Protein AF-A0A929EA55-F1 (afdb_monomer)

Sequence (185 aa):
MNEIQSLMAIFAHPDDESYRAGGMLALLAQKGTRVWVLCATRGERGIPKLHPEDAGEVRQGELECACRALGIEPPRFLDYQDGTLSQVNEEQAIEQLVCAIRELRPQALLTWPLDGVSGHPDHVAVSRWTGEAFQQAADPAAYPEHQAAGLEPHTTGALFHIVVPHSLAEALKMHHLHTIPDEAV

Secondary structure (DSSP, 8-state):
-----EEEEEESSTTHIIIIIHHHHHHHHHTT-EEEEEEEE--TTS-TTS-HHHHHHHHHHHHHHHHHHHT-PPPEEEEEPTT-GGGS-HHHHHHHHHHHHHHH--SEEEE--TTTTT--HHHHHHHHHHHHHHHHTT-TTSSHHHHHTT------SEEEE---BHHHHHHTT-TTS--B-GGG-

Foldseek 3Di:
DPDFQEEEEEEAEQCCCCVFPLVVLLVCLVVNRAYEYEHAELLLVVPVVDHSVVSSVVSLVVSQVSCVVSNHDRYHYNHDDPLCLLVDDLLVLLVVLLLVCLVVQGLEYEAADCCLQQNRSSSNSRNVSNVSSQVLLQDCVRPVVCVVVVRDRHHRNYYHHGFAEPVNCVVVVVVSTDHDHPVVD

Structure (mmCIF, N/CA/C/O backbone):
data_AF-A0A929EA55-F1
#
_entry.id   AF-A0A929EA55-F1
#
loop_
_atom_site.group_PDB
_atom_site.id
_atom_site.type_symbol
_atom_site.label_atom_id
_atom_site.label_alt_id
_atom_site.label_comp_id
_atom_site.label_asym_id
_atom_site.label_entity_id
_atom_site.label_seq_id
_atom_site.pdbx_PDB_ins_code
_atom_site.Cartn_x
_atom_site.Cartn_y
_atom_site.Cartn_z
_atom_site.occupancy
_atom_site.B_iso_or_equiv
_atom_site.auth_seq_id
_atom_site.auth_comp_id
_atom_site.auth_asym_id
_atom_site.auth_atom_id
_atom_site.pdbx_PDB_model_num
ATOM 1 N N . MET A 1 1 ? -1.841 -9.838 23.267 1.00 51.59 1 MET A N 1
ATOM 2 C CA . MET A 1 1 ? -2.123 -8.975 22.102 1.00 51.59 1 MET A CA 1
ATOM 3 C C . MET A 1 1 ? -3.372 -9.524 21.448 1.00 51.59 1 MET A C 1
ATOM 5 O O . MET A 1 1 ? -3.443 -10.738 21.304 1.00 51.59 1 MET A O 1
ATOM 9 N N . ASN A 1 2 ? -4.365 -8.683 21.155 1.00 61.69 2 ASN A N 1
ATOM 10 C CA . ASN A 1 2 ? -5.511 -9.129 20.363 1.00 61.69 2 ASN A CA 1
ATOM 11 C C . ASN A 1 2 ? -5.015 -9.523 18.966 1.00 61.69 2 ASN A C 1
ATOM 13 O O . ASN A 1 2 ? -4.077 -8.916 18.451 1.00 61.69 2 ASN A O 1
ATOM 17 N N . GLU A 1 3 ? -5.603 -10.568 18.397 1.00 83.69 3 GLU A N 1
ATOM 18 C CA . GLU A 1 3 ? -5.282 -11.034 17.049 1.00 83.69 3 GLU A CA 1
ATOM 19 C C . GLU A 1 3 ? -5.667 -9.957 16.021 1.00 83.69 3 GLU A C 1
ATOM 21 O O . GLU A 1 3 ? -6.720 -9.335 16.161 1.00 83.69 3 GLU A O 1
ATOM 26 N N . ILE A 1 4 ? -4.812 -9.701 15.021 1.00 88.19 4 ILE A N 1
ATOM 27 C CA . ILE A 1 4 ? -5.080 -8.703 13.973 1.00 88.19 4 ILE A CA 1
ATOM 28 C C . ILE A 1 4 ? -6.208 -9.232 13.082 1.00 88.19 4 ILE A C 1
ATOM 30 O O . ILE A 1 4 ? -6.026 -10.167 12.302 1.00 88.19 4 ILE A O 1
ATOM 34 N N . GLN A 1 5 ? -7.382 -8.619 13.192 1.00 95.88 5 GLN A N 1
ATOM 35 C CA . GLN A 1 5 ? -8.582 -9.003 12.446 1.00 95.88 5 GLN A CA 1
ATOM 36 C C . GLN A 1 5 ? -8.703 -8.276 11.108 1.00 95.88 5 GLN A C 1
ATOM 38 O O . GLN A 1 5 ? -9.473 -8.709 10.253 1.00 95.88 5 GLN A O 1
ATOM 43 N N . SER A 1 6 ? -7.954 -7.189 10.905 1.00 98.38 6 SER A N 1
ATOM 44 C CA . SER A 1 6 ? -7.937 -6.478 9.632 1.00 98.38 6 SER A CA 1
ATOM 45 C C . SER A 1 6 ? -6.591 -5.815 9.327 1.00 98.38 6 SER A C 1
ATOM 47 O O . SER A 1 6 ? -5.954 -5.249 10.216 1.00 98.38 6 SER A O 1
ATOM 49 N N . LEU A 1 7 ? -6.161 -5.885 8.066 1.00 98.62 7 LEU A N 1
ATOM 50 C CA . LEU A 1 7 ? -4.897 -5.327 7.584 1.00 98.62 7 LEU A CA 1
ATOM 51 C C . LEU A 1 7 ? -5.093 -4.635 6.233 1.00 98.62 7 LEU A C 1
ATOM 53 O O . LEU A 1 7 ? -5.732 -5.188 5.343 1.00 98.62 7 LEU A O 1
ATOM 57 N N . MET A 1 8 ? -4.512 -3.450 6.062 1.00 98.81 8 MET A N 1
ATOM 58 C CA . MET A 1 8 ? -4.433 -2.782 4.762 1.00 98.81 8 MET A CA 1
ATOM 59 C C . MET A 1 8 ? -2.973 -2.700 4.312 1.00 98.81 8 MET A C 1
ATOM 61 O O . MET A 1 8 ? -2.142 -2.089 4.983 1.00 98.81 8 MET A O 1
ATOM 65 N N . ALA A 1 9 ? -2.664 -3.331 3.184 1.00 98.75 9 ALA A N 1
ATOM 66 C CA . ALA A 1 9 ? -1.365 -3.253 2.537 1.00 98.75 9 ALA A CA 1
ATOM 67 C C . ALA A 1 9 ? -1.380 -2.150 1.472 1.00 98.75 9 ALA A C 1
ATOM 69 O O . ALA A 1 9 ? -2.289 -2.103 0.644 1.00 98.75 9 ALA A O 1
ATOM 70 N N . ILE A 1 10 ? -0.395 -1.257 1.517 1.00 98.88 10 ILE A N 1
ATOM 71 C CA . ILE A 1 10 ? -0.301 -0.076 0.657 1.00 98.88 10 ILE A CA 1
ATOM 72 C C . ILE A 1 10 ? 0.969 -0.199 -0.188 1.00 98.88 10 ILE A C 1
ATOM 74 O O . ILE A 1 10 ? 2.074 -0.260 0.354 1.00 98.88 10 ILE A O 1
ATOM 78 N N . PHE A 1 11 ? 0.807 -0.224 -1.509 1.00 98.62 11 PHE A N 1
ATOM 79 C CA . PHE A 1 11 ? 1.883 -0.448 -2.476 1.00 98.62 11 PHE A CA 1
ATOM 80 C C . PHE A 1 11 ? 1.891 0.586 -3.597 1.00 98.62 11 PHE A C 1
ATOM 82 O O . PHE A 1 11 ? 0.956 1.375 -3.746 1.00 98.62 11 PHE A O 1
ATOM 89 N N . ALA A 1 12 ? 2.969 0.605 -4.382 1.00 98.38 12 ALA A N 1
ATOM 90 C CA . ALA A 1 12 ? 3.093 1.534 -5.496 1.00 98.38 12 ALA A CA 1
ATOM 91 C C . ALA A 1 12 ? 2.438 0.964 -6.758 1.00 98.38 12 ALA A C 1
ATOM 93 O O . ALA A 1 12 ? 1.675 1.678 -7.421 1.00 98.38 12 ALA A O 1
ATOM 94 N N . HIS A 1 13 ? 2.677 -0.319 -7.048 1.00 98.44 13 HIS A N 1
ATOM 95 C CA . HIS A 1 13 ? 2.342 -0.935 -8.330 1.00 98.44 13 HIS A CA 1
ATOM 96 C C . HIS A 1 13 ? 1.636 -2.298 -8.174 1.00 98.44 13 HIS A C 1
ATOM 98 O O . HIS A 1 13 ? 1.817 -2.985 -7.168 1.00 98.44 13 HIS A O 1
ATOM 104 N N . PRO A 1 14 ? 0.814 -2.700 -9.163 1.00 98.25 14 PRO A N 1
ATOM 105 C CA . PRO A 1 14 ? 0.251 -4.052 -9.284 1.00 98.25 14 PRO A CA 1
ATOM 106 C C . PRO A 1 14 ? 1.283 -5.176 -9.478 1.00 98.25 14 PRO A C 1
ATOM 108 O O . PRO A 1 14 ? 1.684 -5.416 -10.610 1.00 98.25 14 PRO A O 1
ATOM 111 N N . ASP A 1 15 ? 1.665 -5.901 -8.430 1.00 96.94 15 ASP A N 1
ATOM 112 C CA . ASP A 1 15 ? 2.594 -7.057 -8.382 1.00 96.94 15 ASP A CA 1
ATOM 113 C C . ASP A 1 15 ? 3.401 -7.033 -7.079 1.00 96.94 15 ASP A C 1
ATOM 115 O O . ASP A 1 15 ? 3.801 -8.087 -6.571 1.00 96.94 15 ASP A O 1
ATOM 119 N N . ASP A 1 16 ? 3.605 -5.841 -6.520 1.00 97.38 16 ASP A N 1
ATOM 120 C CA . ASP A 1 16 ? 4.266 -5.602 -5.241 1.00 97.38 16 ASP A CA 1
ATOM 121 C C . ASP A 1 16 ? 3.679 -6.466 -4.116 1.00 97.38 16 ASP A C 1
ATOM 123 O O . ASP A 1 16 ? 4.417 -7.065 -3.320 1.00 97.38 16 ASP A O 1
ATOM 127 N N . GLU A 1 17 ? 2.348 -6.584 -4.076 1.00 96.50 17 GLU A N 1
ATOM 128 C CA . GLU A 1 17 ? 1.617 -7.345 -3.067 1.00 96.50 17 GLU A CA 1
ATOM 129 C C . GLU A 1 17 ? 1.929 -8.836 -3.157 1.00 96.50 17 GLU A C 1
ATOM 131 O O . GLU A 1 17 ? 2.132 -9.488 -2.131 1.00 96.50 17 GLU A O 1
ATOM 136 N N . SER A 1 18 ? 2.020 -9.362 -4.379 1.00 93.31 18 SER A N 1
ATOM 137 C CA . SER A 1 18 ? 2.275 -10.772 -4.653 1.00 93.31 18 SER A CA 1
ATOM 138 C C . SER A 1 18 ? 3.747 -11.107 -4.450 1.00 93.31 18 SER A C 1
ATOM 140 O O . SER A 1 18 ? 4.071 -12.085 -3.772 1.00 93.31 18 SER A O 1
ATOM 142 N N . TYR A 1 19 ? 4.641 -10.279 -4.996 1.00 87.94 19 TYR A N 1
ATOM 143 C CA . TYR A 1 19 ? 6.082 -10.512 -4.985 1.00 87.94 19 TYR A CA 1
ATOM 144 C C . TYR A 1 19 ? 6.678 -10.428 -3.580 1.00 87.94 19 TYR A C 1
ATOM 146 O O . TYR A 1 19 ? 7.557 -11.219 -3.234 1.00 87.94 19 TYR A O 1
ATOM 154 N N . ARG A 1 20 ? 6.213 -9.479 -2.758 1.00 87.38 20 ARG A N 1
ATOM 155 C CA . ARG A 1 20 ? 6.807 -9.236 -1.438 1.00 87.38 20 ARG A CA 1
ATOM 156 C C . ARG A 1 20 ? 6.048 -9.879 -0.293 1.00 87.38 20 ARG A C 1
ATOM 158 O O . ARG A 1 20 ? 6.674 -10.403 0.625 1.00 87.38 20 ARG A O 1
ATOM 165 N N . ALA A 1 21 ? 4.720 -9.814 -0.324 1.00 94.44 21 ALA A N 1
ATOM 166 C CA . ALA A 1 21 ? 3.889 -10.140 0.830 1.00 94.44 21 ALA A CA 1
ATOM 167 C C . ALA A 1 21 ? 2.859 -11.247 0.563 1.00 94.44 21 ALA A C 1
ATOM 169 O O . ALA A 1 21 ? 2.174 -11.655 1.500 1.00 94.44 21 ALA A O 1
ATOM 170 N N . GLY A 1 22 ? 2.763 -11.781 -0.660 1.00 96.75 22 GLY A N 1
ATOM 171 C CA . GLY A 1 22 ? 1.631 -12.608 -1.093 1.00 96.75 22 GLY A CA 1
ATOM 172 C C . GLY A 1 22 ? 1.361 -13.804 -0.181 1.00 96.75 22 GLY A C 1
ATOM 173 O O . GLY A 1 22 ? 0.233 -14.010 0.263 1.00 96.75 22 GLY A O 1
ATOM 174 N N . GLY A 1 23 ? 2.409 -14.544 0.197 1.00 96.94 23 GLY A N 1
ATOM 175 C CA . GLY A 1 23 ? 2.279 -15.680 1.117 1.00 96.94 23 GLY A CA 1
ATOM 176 C C . GLY A 1 23 ? 1.742 -15.291 2.501 1.00 96.94 23 GLY A C 1
ATOM 177 O O . GLY A 1 23 ? 0.913 -16.003 3.064 1.00 96.94 23 GLY A O 1
ATOM 178 N N . MET A 1 24 ? 2.163 -14.140 3.032 1.00 96.75 24 MET A N 1
ATOM 179 C CA . MET A 1 24 ? 1.666 -13.618 4.307 1.00 96.75 24 MET A CA 1
ATOM 180 C C . MET A 1 24 ? 0.219 -13.130 4.180 1.00 96.75 24 MET A C 1
ATOM 182 O O . MET A 1 24 ? -0.603 -13.472 5.028 1.00 96.75 24 MET A O 1
ATOM 186 N N . LEU A 1 25 ? -0.106 -12.369 3.128 1.00 98.19 25 LEU A N 1
ATOM 187 C CA . LEU A 1 25 ? -1.461 -11.859 2.893 1.00 98.19 25 LEU A CA 1
ATOM 188 C C . LEU A 1 25 ? -2.467 -13.013 2.765 1.00 98.19 25 LEU A C 1
ATOM 190 O O . LEU A 1 25 ? -3.497 -13.003 3.437 1.00 98.19 25 LEU A O 1
ATOM 194 N N . ALA A 1 26 ? -2.126 -14.052 1.995 1.00 98.38 26 ALA A N 1
ATOM 195 C CA . ALA A 1 26 ? -2.948 -15.254 1.864 1.00 98.38 26 ALA A CA 1
ATOM 196 C C . ALA A 1 26 ? -3.095 -16.017 3.189 1.00 98.38 26 ALA A C 1
ATOM 198 O O . ALA A 1 26 ? -4.185 -16.484 3.520 1.00 98.38 26 ALA A O 1
ATOM 199 N N . LEU A 1 27 ? -2.018 -16.139 3.975 1.00 97.81 27 LEU A N 1
ATOM 200 C CA . LEU A 1 27 ? -2.072 -16.806 5.278 1.00 97.81 27 LEU A CA 1
ATOM 201 C C . LEU A 1 27 ? -2.981 -16.061 6.266 1.00 97.81 27 LEU A C 1
ATOM 203 O O . LEU A 1 27 ? -3.732 -16.699 7.002 1.00 97.81 27 LEU A O 1
ATOM 207 N N . LEU A 1 28 ? -2.920 -14.727 6.291 1.00 97.69 28 LEU A N 1
ATOM 208 C CA . LEU A 1 28 ? -3.798 -13.897 7.119 1.00 97.69 28 LEU A CA 1
ATOM 209 C C . LEU A 1 28 ? -5.262 -14.052 6.694 1.00 97.69 28 LEU A C 1
ATOM 211 O O . LEU A 1 28 ? -6.120 -14.306 7.540 1.00 97.69 28 LEU A O 1
ATOM 215 N N . ALA A 1 29 ? -5.538 -14.000 5.390 1.00 98.06 29 ALA A N 1
ATOM 216 C CA . ALA A 1 29 ? -6.879 -14.211 4.853 1.00 98.06 29 ALA A CA 1
ATOM 217 C C . ALA A 1 29 ? -7.451 -15.588 5.229 1.00 98.06 29 ALA A C 1
ATOM 219 O O . ALA A 1 29 ? -8.580 -15.688 5.706 1.00 98.06 29 ALA A O 1
ATOM 220 N N . GLN A 1 30 ? -6.648 -16.652 5.114 1.00 97.75 30 GLN A N 1
ATOM 221 C CA . GLN A 1 30 ? -7.042 -18.008 5.523 1.00 97.75 30 GLN A CA 1
ATOM 222 C C . GLN A 1 30 ? -7.348 -18.122 7.022 1.00 97.75 30 GLN A C 1
ATOM 224 O O . GLN A 1 30 ? -8.159 -18.957 7.421 1.00 97.75 30 GLN A O 1
ATOM 229 N N . LYS A 1 31 ? -6.722 -17.284 7.855 1.00 96.94 31 LYS A N 1
ATOM 230 C CA . LYS A 1 31 ? -7.001 -17.189 9.296 1.00 96.94 31 LYS A CA 1
ATOM 231 C C . LYS A 1 31 ? -8.206 -16.302 9.629 1.00 96.94 31 LYS A C 1
ATOM 233 O O . LYS A 1 31 ? -8.544 -16.161 10.799 1.00 96.94 31 LYS A O 1
ATOM 238 N N . GLY A 1 32 ? -8.875 -15.736 8.625 1.00 97.38 32 GLY A N 1
ATOM 239 C CA . GLY A 1 32 ? -10.053 -14.888 8.798 1.00 97.38 32 GLY A CA 1
ATOM 240 C C . GLY A 1 32 ? -9.743 -13.405 9.008 1.00 97.38 32 GLY A C 1
ATOM 241 O O . GLY A 1 32 ? -10.662 -12.642 9.304 1.00 97.38 32 GLY A O 1
ATOM 242 N N . THR A 1 33 ? -8.487 -12.971 8.848 1.00 98.19 33 THR A N 1
ATOM 243 C CA . THR A 1 33 ? -8.146 -11.543 8.807 1.00 98.19 33 THR A CA 1
ATOM 244 C C . THR A 1 33 ? -8.694 -10.935 7.518 1.00 98.19 33 THR A C 1
ATOM 246 O O . THR A 1 33 ? -8.448 -11.443 6.425 1.00 98.19 33 THR A O 1
ATOM 249 N N . ARG A 1 34 ? -9.402 -9.809 7.622 1.00 98.56 34 ARG A N 1
ATOM 250 C CA . ARG A 1 34 ? -9.842 -9.031 6.461 1.00 98.56 34 ARG A CA 1
ATOM 251 C C . ARG A 1 34 ? -8.668 -8.234 5.895 1.00 98.56 34 ARG A C 1
ATOM 253 O O . ARG A 1 34 ? -8.127 -7.378 6.589 1.00 98.56 34 ARG A O 1
ATOM 260 N N . VAL A 1 35 ? -8.266 -8.515 4.661 1.00 98.75 35 VAL A N 1
ATOM 261 C CA . VAL A 1 35 ? -7.070 -7.915 4.053 1.00 98.75 35 VAL A CA 1
ATOM 262 C C . VAL A 1 35 ? -7.453 -7.085 2.837 1.00 98.75 35 VAL A C 1
ATOM 264 O O . VAL A 1 35 ? -8.106 -7.599 1.932 1.00 98.75 35 VAL A O 1
ATOM 267 N N . TRP A 1 36 ? -7.006 -5.831 2.800 1.00 98.81 36 TRP A N 1
ATOM 268 C CA . TRP A 1 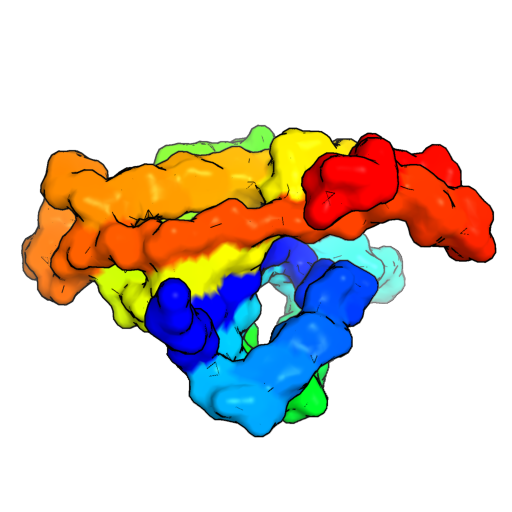36 ? -7.103 -4.954 1.632 1.00 98.81 36 TRP A CA 1
ATOM 269 C C . TRP A 1 36 ? -5.730 -4.704 1.022 1.00 98.81 36 TRP A C 1
ATOM 271 O O . TRP A 1 36 ? -4.737 -4.614 1.745 1.00 98.81 36 TRP A O 1
ATOM 281 N N . VAL A 1 37 ? -5.700 -4.524 -0.297 1.00 98.69 37 VAL A N 1
ATOM 282 C CA . VAL A 1 37 ? -4.556 -3.973 -1.030 1.00 98.69 37 VAL A CA 1
ATOM 283 C C . VAL A 1 37 ? -4.980 -2.652 -1.657 1.00 98.69 37 VAL A C 1
ATOM 285 O O . VAL A 1 37 ? -6.021 -2.572 -2.312 1.00 98.69 37 VAL A O 1
ATOM 288 N N . LEU A 1 38 ? -4.174 -1.620 -1.441 1.00 98.81 38 LEU A N 1
ATOM 289 C CA . LEU A 1 38 ? -4.315 -0.313 -2.061 1.00 98.81 38 LEU A CA 1
ATOM 290 C C . LEU A 1 38 ? -3.032 -0.013 -2.840 1.00 98.81 38 LEU A C 1
ATOM 292 O O . LEU A 1 38 ? -1.951 0.046 -2.256 1.00 98.81 38 LEU A O 1
ATOM 296 N N . CYS A 1 39 ? -3.152 0.170 -4.150 1.00 98.50 39 CYS A N 1
ATOM 297 C CA . CYS A 1 39 ? -2.046 0.544 -5.026 1.00 98.50 39 CYS A CA 1
ATOM 298 C C . CYS A 1 39 ? -2.127 2.031 -5.376 1.00 98.50 39 CYS A C 1
ATOM 300 O O . CYS A 1 39 ? -3.188 2.553 -5.717 1.00 98.50 39 CYS A O 1
ATOM 302 N N . ALA A 1 40 ? -1.001 2.734 -5.323 1.00 98.69 40 ALA A N 1
ATOM 303 C CA . ALA A 1 40 ? -0.967 4.142 -5.699 1.00 98.69 40 ALA A CA 1
ATOM 304 C C . ALA A 1 40 ? -1.206 4.352 -7.207 1.00 98.69 40 ALA A C 1
ATOM 306 O O . ALA A 1 40 ? -1.773 5.370 -7.599 1.00 98.69 40 ALA A O 1
ATOM 307 N N . THR A 1 41 ? -0.813 3.383 -8.040 1.00 98.69 41 THR A N 1
ATOM 308 C CA . THR A 1 41 ? -0.866 3.454 -9.510 1.00 98.69 41 THR A CA 1
ATOM 309 C C . THR A 1 41 ? -1.462 2.177 -10.105 1.00 98.69 41 THR A C 1
ATOM 311 O O . THR A 1 41 ? -1.631 1.177 -9.402 1.00 98.69 41 THR A O 1
ATOM 314 N N . ARG A 1 42 ? -1.722 2.172 -11.420 1.00 98.38 42 ARG A N 1
ATOM 315 C CA . ARG A 1 42 ? -2.025 0.939 -12.176 1.00 98.38 42 ARG A CA 1
ATOM 316 C C . ARG A 1 42 ? -0.778 0.283 -12.765 1.00 98.38 42 ARG A C 1
ATOM 318 O O . ARG A 1 42 ? -0.889 -0.719 -13.466 1.00 98.38 42 ARG A O 1
ATOM 325 N N . GLY A 1 43 ? 0.411 0.818 -12.485 1.00 97.62 43 GLY A N 1
ATOM 326 C CA . GLY A 1 43 ? 1.655 0.287 -13.024 1.00 97.62 43 GLY A CA 1
ATOM 327 C C . GLY A 1 43 ? 1.723 0.368 -14.552 1.00 97.62 43 GLY A C 1
ATOM 328 O O . GLY A 1 43 ? 2.322 -0.495 -15.200 1.00 97.62 43 GLY A O 1
ATOM 329 N N . GLU A 1 44 ? 1.063 1.357 -15.149 1.00 97.31 44 GLU A N 1
ATOM 330 C CA . GLU A 1 44 ? 0.856 1.462 -16.589 1.00 97.31 44 GLU A CA 1
ATOM 331 C C . GLU A 1 44 ? 2.148 1.597 -17.414 1.00 97.31 44 GLU A C 1
ATOM 333 O O . GLU A 1 44 ? 2.119 1.460 -18.635 1.00 97.31 44 GLU A O 1
ATOM 338 N N . ARG A 1 45 ? 3.311 1.830 -16.791 1.00 95.81 45 ARG A N 1
ATOM 339 C CA . ARG A 1 45 ? 4.612 1.848 -17.484 1.00 95.81 45 ARG A CA 1
ATOM 340 C C . ARG A 1 45 ? 5.376 0.528 -17.357 1.00 95.81 45 ARG A C 1
ATOM 342 O O . ARG A 1 45 ? 6.459 0.393 -17.926 1.00 95.81 45 ARG A O 1
ATOM 349 N N . GLY A 1 46 ? 4.807 -0.463 -16.670 1.00 92.88 46 GLY A N 1
ATOM 350 C CA . GLY A 1 46 ? 5.433 -1.762 -16.404 1.00 92.88 46 GLY A CA 1
ATOM 351 C C . GLY A 1 46 ? 5.402 -2.766 -17.560 1.00 92.88 46 GLY A C 1
ATOM 352 O O . GLY A 1 46 ? 6.097 -3.778 -17.490 1.00 92.88 46 GLY A O 1
ATOM 353 N N . ILE A 1 47 ? 4.647 -2.507 -18.638 1.00 93.12 47 ILE A N 1
ATOM 354 C CA . ILE A 1 47 ? 4.586 -3.385 -19.821 1.00 93.12 47 ILE A CA 1
ATOM 355 C C . ILE A 1 47 ? 5.141 -2.637 -21.047 1.00 93.12 47 ILE A C 1
ATOM 357 O O . ILE A 1 47 ? 4.381 -1.995 -21.770 1.00 93.12 47 ILE A O 1
ATOM 361 N N . PRO A 1 48 ? 6.449 -2.754 -21.365 1.00 88.00 48 PRO A N 1
ATOM 362 C CA . PRO A 1 48 ? 7.113 -1.915 -22.375 1.00 88.00 48 PRO A CA 1
ATOM 363 C C . PRO A 1 48 ? 6.558 -1.994 -23.805 1.00 88.00 48 PRO A C 1
ATOM 365 O O . PRO A 1 48 ? 6.925 -1.185 -24.653 1.00 88.00 48 PRO A O 1
ATOM 368 N N . LYS A 1 49 ? 5.747 -3.012 -24.114 1.00 92.94 49 LYS A N 1
ATOM 369 C CA . LYS A 1 49 ? 5.203 -3.265 -25.458 1.00 92.94 49 LYS A CA 1
ATOM 370 C C . LYS A 1 49 ? 3.760 -2.789 -25.638 1.00 92.94 49 LYS A C 1
ATOM 372 O O . LYS A 1 49 ? 3.235 -2.938 -26.738 1.00 92.94 49 LYS A O 1
ATOM 377 N N . LEU A 1 50 ? 3.128 -2.273 -24.587 1.00 94.00 50 LEU A N 1
ATOM 378 C CA . LEU A 1 50 ? 1.756 -1.777 -24.619 1.00 94.00 50 LEU A CA 1
ATOM 379 C C . LEU A 1 50 ? 1.734 -0.257 -24.455 1.00 94.00 50 LEU A C 1
ATOM 381 O O . LEU A 1 50 ? 2.653 0.331 -23.882 1.00 94.00 50 LEU A O 1
ATOM 385 N N . HIS A 1 51 ? 0.684 0.377 -24.978 1.00 95.69 51 HIS A N 1
ATOM 386 C CA . HIS A 1 51 ? 0.391 1.761 -24.624 1.00 95.69 51 HIS A CA 1
ATOM 387 C C . HIS A 1 51 ? 0.078 1.827 -23.119 1.00 95.69 51 HIS A C 1
ATOM 389 O O . HIS A 1 51 ? -0.517 0.875 -22.611 1.00 95.69 51 HIS A O 1
ATOM 395 N N . PRO A 1 52 ? 0.442 2.903 -22.395 1.00 93.81 52 PRO A N 1
ATOM 396 C CA . PRO A 1 52 ? 0.218 2.960 -20.955 1.00 93.81 52 PRO A CA 1
ATOM 397 C C . PRO A 1 52 ? -1.231 2.675 -20.547 1.00 93.81 52 PRO A C 1
ATOM 399 O O . PRO A 1 52 ? -1.465 1.849 -19.678 1.00 93.81 52 PRO A O 1
ATOM 402 N N . GLU A 1 53 ? -2.219 3.262 -21.220 1.00 92.50 53 GLU A N 1
ATOM 403 C CA . GLU A 1 53 ? -3.632 2.994 -20.901 1.00 92.50 53 GLU A CA 1
ATOM 404 C C . GLU A 1 53 ? -3.975 1.494 -20.988 1.00 92.50 53 GLU A C 1
ATOM 406 O O . GLU A 1 53 ? -4.473 0.928 -20.016 1.00 92.50 53 GLU A O 1
ATOM 411 N N . ASP A 1 54 ? -3.591 0.824 -22.081 1.00 96.75 54 ASP A N 1
ATOM 412 C CA . ASP A 1 54 ? -3.798 -0.621 -22.255 1.00 96.75 54 ASP A CA 1
ATOM 413 C C . ASP A 1 54 ? -3.044 -1.437 -21.189 1.00 96.75 54 ASP A C 1
ATOM 415 O O . ASP A 1 54 ? -3.554 -2.421 -20.655 1.00 96.75 54 ASP A O 1
ATOM 419 N N . ALA A 1 55 ? -1.810 -1.037 -20.863 1.00 97.56 55 ALA A N 1
ATOM 420 C CA . ALA A 1 55 ? -1.003 -1.695 -19.840 1.00 97.56 55 ALA A CA 1
ATOM 421 C C . ALA A 1 55 ? -1.634 -1.563 -18.448 1.00 97.56 55 ALA A C 1
ATOM 423 O O . ALA A 1 55 ? -1.647 -2.532 -17.692 1.00 97.56 55 ALA A O 1
ATOM 424 N N . GLY A 1 56 ? -2.168 -0.385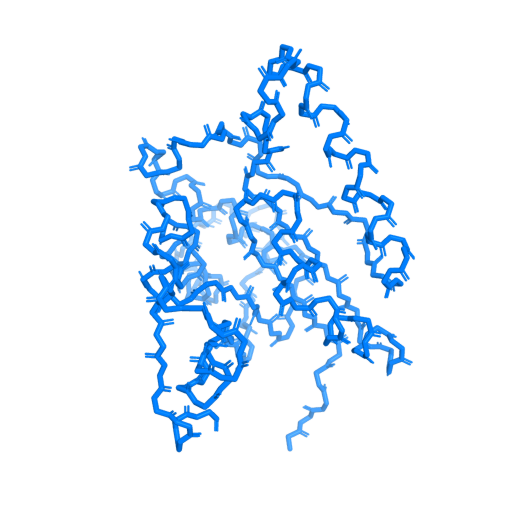 -18.119 1.00 97.56 56 GLY A N 1
ATOM 425 C CA . GLY A 1 56 ? -2.848 -0.121 -16.857 1.00 97.56 56 GLY A CA 1
ATOM 426 C C . GLY A 1 56 ? -4.127 -0.942 -16.704 1.00 97.56 56 GLY A C 1
ATOM 427 O O . GLY A 1 56 ? -4.353 -1.511 -15.639 1.00 97.56 56 GLY A O 1
ATOM 428 N N . GLU A 1 57 ? -4.934 -1.067 -17.764 1.00 97.50 57 GLU A N 1
ATOM 429 C CA . GLU A 1 57 ? -6.124 -1.932 -17.757 1.00 97.50 57 GLU A CA 1
ATOM 430 C C . GLU A 1 57 ? -5.758 -3.407 -17.548 1.00 97.50 57 GLU A C 1
ATOM 432 O O . GLU A 1 57 ? -6.357 -4.089 -16.711 1.00 97.50 57 GLU A O 1
ATOM 437 N N . VAL A 1 58 ? -4.737 -3.895 -18.263 1.00 98.00 58 VAL A N 1
ATOM 438 C CA . VAL A 1 58 ? -4.246 -5.272 -18.114 1.00 98.00 58 VAL A CA 1
ATOM 439 C C . VAL A 1 58 ? -3.757 -5.520 -16.689 1.00 98.00 58 VAL A C 1
ATOM 441 O O . VAL A 1 58 ? -4.219 -6.463 -16.048 1.00 98.00 58 VAL A O 1
ATOM 444 N N . ARG A 1 59 ? -2.878 -4.660 -16.162 1.00 98.31 59 ARG A N 1
ATOM 445 C CA . ARG A 1 59 ? -2.304 -4.824 -14.817 1.00 98.31 59 ARG A CA 1
ATOM 446 C C . ARG A 1 59 ? -3.331 -4.658 -13.704 1.00 98.31 59 ARG A C 1
ATOM 448 O O . ARG A 1 59 ? -3.234 -5.340 -12.685 1.00 98.31 59 ARG A O 1
ATOM 455 N N . GLN A 1 60 ? -4.347 -3.815 -13.892 1.00 98.38 60 GLN A N 1
ATOM 456 C CA . GLN A 1 60 ? -5.489 -3.778 -12.981 1.00 98.38 60 GLN A CA 1
ATOM 457 C C . GLN A 1 60 ? -6.191 -5.145 -12.948 1.00 98.38 60 GLN A C 1
ATOM 459 O O . GLN A 1 60 ? -6.418 -5.690 -11.867 1.00 98.38 60 GLN A O 1
ATOM 464 N N . GLY A 1 61 ? -6.492 -5.725 -14.114 1.00 98.38 61 GLY A N 1
ATOM 465 C CA . GLY A 1 61 ? -7.098 -7.055 -14.204 1.00 98.38 61 GLY A CA 1
ATOM 466 C C . GLY A 1 61 ? -6.226 -8.158 -13.589 1.00 98.38 61 GLY A C 1
ATOM 467 O O . GLY A 1 61 ? -6.748 -9.074 -12.945 1.00 98.38 61 GLY A O 1
ATOM 468 N N . GLU A 1 62 ? -4.904 -8.063 -13.738 1.00 98.38 62 GLU A N 1
ATOM 469 C CA . GLU A 1 62 ? -3.936 -8.961 -13.098 1.00 98.38 62 GLU A CA 1
ATOM 470 C C . GLU A 1 62 ? -3.976 -8.846 -11.570 1.00 98.38 62 GLU A C 1
ATOM 472 O O . GLU A 1 62 ? -4.091 -9.874 -10.898 1.00 98.38 62 GLU A O 1
ATOM 477 N N . LEU A 1 63 ? -3.981 -7.630 -11.014 1.00 98.62 63 LEU A N 1
ATOM 478 C CA . LEU A 1 63 ? -4.091 -7.420 -9.567 1.00 98.62 63 LEU A CA 1
ATOM 479 C C . LEU A 1 63 ? -5.423 -7.924 -9.016 1.00 98.62 63 LEU A C 1
ATOM 481 O O . LEU A 1 63 ? -5.462 -8.592 -7.987 1.00 98.62 63 LEU A O 1
ATOM 485 N N . GLU A 1 64 ? -6.528 -7.667 -9.714 1.00 98.75 64 GLU A N 1
ATOM 486 C CA . GLU A 1 64 ? -7.830 -8.212 -9.334 1.00 98.75 64 GLU A CA 1
ATOM 487 C C . GLU A 1 64 ? -7.816 -9.751 -9.315 1.00 98.75 64 GLU A C 1
ATOM 489 O O . GLU A 1 64 ? -8.415 -10.371 -8.430 1.00 98.75 64 GLU A O 1
ATOM 494 N N . CYS A 1 65 ? -7.129 -10.391 -10.271 1.00 98.69 65 CYS A N 1
ATOM 495 C CA . CYS A 1 65 ? -6.921 -11.840 -10.266 1.00 98.69 65 CYS A CA 1
ATOM 496 C C . CYS A 1 65 ? -6.059 -12.291 -9.082 1.00 98.69 65 CYS A C 1
ATOM 498 O O . CYS A 1 65 ? -6.416 -13.273 -8.427 1.00 98.69 65 CYS A O 1
ATOM 500 N N . ALA A 1 66 ? -4.966 -11.583 -8.796 1.00 98.56 66 ALA A N 1
ATOM 501 C CA . ALA A 1 66 ? -4.075 -11.878 -7.680 1.00 98.56 66 ALA A CA 1
ATOM 502 C C . ALA A 1 66 ? -4.814 -11.774 -6.340 1.00 98.56 66 ALA A C 1
ATOM 504 O O . ALA A 1 66 ? -4.822 -12.738 -5.576 1.00 98.56 66 ALA A O 1
ATOM 505 N N . CYS A 1 67 ? -5.544 -10.682 -6.093 1.00 98.69 67 CYS A N 1
ATOM 506 C CA . CYS A 1 67 ? -6.359 -10.506 -4.890 1.00 98.69 67 CYS A CA 1
ATOM 507 C C . CYS A 1 67 ? -7.364 -11.655 -4.701 1.00 98.69 67 CYS A C 1
ATOM 509 O O . CYS A 1 67 ? -7.445 -12.240 -3.617 1.00 98.69 67 CYS A O 1
ATOM 511 N N . ARG A 1 68 ? -8.072 -12.059 -5.768 1.00 98.75 68 ARG A N 1
ATOM 512 C CA . ARG A 1 68 ? -8.978 -13.223 -5.719 1.00 98.75 68 ARG A CA 1
ATOM 513 C C . ARG A 1 68 ? -8.246 -14.521 -5.384 1.00 98.75 68 ARG A C 1
ATOM 515 O O . ARG A 1 68 ? -8.752 -15.306 -4.588 1.00 98.75 68 ARG A O 1
ATOM 522 N N . ALA A 1 69 ? -7.077 -14.757 -5.978 1.00 98.50 69 ALA A N 1
ATOM 523 C CA . ALA A 1 69 ? -6.285 -15.961 -5.733 1.00 98.50 69 ALA A CA 1
ATOM 524 C C . ALA A 1 69 ? -5.729 -16.020 -4.299 1.00 98.50 69 ALA A C 1
ATOM 526 O O . ALA A 1 69 ? -5.669 -17.097 -3.707 1.00 98.50 69 ALA A O 1
ATOM 527 N N . LEU A 1 70 ? -5.366 -14.868 -3.730 1.00 98.38 70 LEU A N 1
ATOM 528 C CA . LEU A 1 70 ? -4.906 -14.736 -2.346 1.00 98.38 70 LEU A CA 1
ATOM 529 C C . LEU A 1 70 ? -6.057 -14.820 -1.324 1.00 98.38 70 LEU A C 1
ATOM 531 O O . LEU A 1 70 ? -5.797 -14.988 -0.135 1.00 98.38 70 LEU A O 1
ATOM 535 N N . GLY A 1 71 ? -7.315 -14.725 -1.768 1.00 98.50 71 GLY A N 1
ATOM 536 C CA . GLY A 1 71 ? -8.491 -14.721 -0.894 1.00 98.50 71 GLY A CA 1
ATOM 537 C C . GLY A 1 71 ? -8.688 -13.406 -0.134 1.00 98.50 71 GLY A 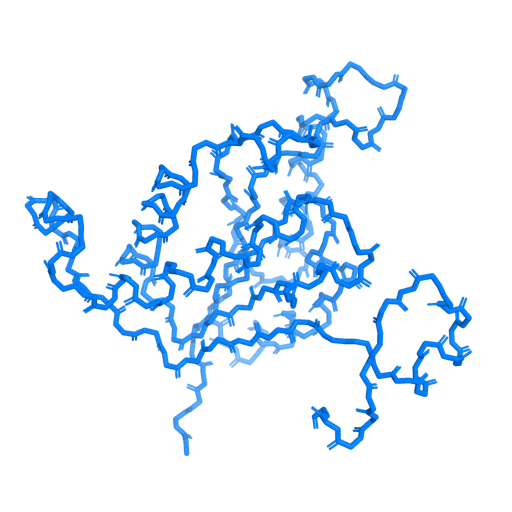C 1
ATOM 538 O O . GLY A 1 71 ? -9.284 -13.412 0.940 1.00 98.50 71 GLY A O 1
ATOM 539 N N . ILE A 1 72 ? -8.169 -12.299 -0.670 1.00 98.62 72 ILE A N 1
ATOM 540 C CA . ILE A 1 72 ? -8.247 -10.961 -0.070 1.00 98.62 72 ILE A CA 1
ATOM 541 C C . ILE A 1 72 ? -9.291 -10.094 -0.788 1.00 98.62 72 ILE A C 1
ATOM 543 O O . ILE A 1 72 ? -9.845 -10.482 -1.818 1.00 98.62 72 ILE A O 1
ATOM 547 N N . GLU A 1 73 ? -9.585 -8.924 -0.228 1.00 98.75 73 GLU A N 1
ATOM 548 C CA . GLU A 1 73 ? -10.554 -7.984 -0.797 1.00 98.75 73 GLU A CA 1
ATOM 549 C C . GLU A 1 73 ? -10.096 -7.470 -2.178 1.00 98.75 73 GLU A C 1
ATOM 551 O O . GLU A 1 73 ? -8.890 -7.421 -2.443 1.00 98.75 73 GLU A O 1
ATOM 556 N N . PRO A 1 74 ? -11.027 -7.061 -3.064 1.00 98.56 74 PRO A N 1
ATOM 557 C CA . PRO A 1 74 ? -10.674 -6.421 -4.329 1.00 98.56 74 PRO A CA 1
ATOM 558 C C . PRO A 1 74 ? -9.734 -5.221 -4.123 1.00 98.56 74 PRO A C 1
ATOM 560 O O . PRO A 1 74 ? -9.890 -4.492 -3.134 1.00 98.56 74 PRO A O 1
ATOM 563 N N . PRO A 1 75 ? -8.779 -4.993 -5.041 1.00 98.31 75 PRO A N 1
ATOM 564 C CA . PRO A 1 75 ? -7.811 -3.918 -4.892 1.00 98.31 75 PRO A CA 1
ATOM 565 C C . PRO A 1 75 ? -8.475 -2.542 -5.001 1.00 98.31 75 PRO A C 1
ATOM 567 O O . PRO A 1 75 ? -9.485 -2.364 -5.687 1.00 98.31 75 PRO A O 1
ATOM 570 N N . ARG A 1 76 ? -7.869 -1.552 -4.346 1.00 98.62 76 ARG A N 1
ATOM 571 C CA . ARG A 1 76 ? -8.196 -0.127 -4.494 1.00 98.62 76 ARG A CA 1
ATOM 572 C C . ARG A 1 76 ? -7.030 0.614 -5.142 1.00 98.62 76 ARG A C 1
ATOM 574 O O . ARG A 1 76 ? -5.882 0.209 -4.982 1.00 98.62 76 ARG A O 1
ATOM 581 N N . PHE A 1 77 ? -7.328 1.714 -5.827 1.00 98.56 77 PHE A N 1
ATOM 582 C CA . PHE A 1 77 ? -6.333 2.543 -6.504 1.00 98.56 77 PHE A CA 1
ATOM 583 C C . PHE A 1 77 ? -6.435 4.004 -6.054 1.00 98.56 77 PHE A C 1
ATOM 585 O O . PHE A 1 77 ? -7.540 4.478 -5.807 1.00 98.56 77 PHE A O 1
ATOM 592 N N . LEU A 1 78 ? -5.297 4.703 -5.961 1.00 98.31 78 LEU A N 1
ATOM 593 C CA . LEU A 1 78 ? -5.252 6.170 -5.777 1.00 98.31 78 LEU A CA 1
ATOM 594 C C . LEU A 1 78 ? -5.244 6.946 -7.102 1.00 98.31 78 LEU A C 1
ATOM 596 O O . LEU A 1 78 ? -5.261 8.173 -7.101 1.00 98.31 78 LEU A O 1
ATOM 600 N N . ASP A 1 79 ? -5.181 6.227 -8.224 1.00 97.56 79 ASP A N 1
ATOM 601 C CA . ASP A 1 79 ? -5.217 6.778 -9.581 1.00 97.56 79 ASP A CA 1
ATOM 602 C C . ASP A 1 79 ? -4.071 7.755 -9.919 1.00 97.56 79 ASP A C 1
ATOM 604 O O . ASP A 1 79 ? -4.214 8.616 -10.790 1.00 97.56 79 ASP A O 1
ATOM 608 N N . TYR A 1 80 ? -2.905 7.603 -9.281 1.00 98.44 80 TYR A N 1
ATOM 609 C CA . TYR A 1 80 ? -1.694 8.326 -9.669 1.00 98.44 80 TYR A CA 1
ATOM 610 C C . TYR A 1 80 ? -0.961 7.654 -10.833 1.00 98.44 80 TYR A C 1
ATOM 612 O O . TYR A 1 80 ? -1.115 6.458 -11.089 1.00 98.44 80 TYR A O 1
ATOM 620 N N . GLN A 1 81 ? -0.126 8.442 -11.514 1.00 97.81 81 GLN A N 1
ATOM 621 C CA . GLN A 1 81 ? 0.680 7.973 -12.633 1.00 97.81 81 GLN A CA 1
ATOM 622 C C . GLN A 1 81 ? 1.940 7.223 -12.161 1.00 97.81 81 GLN A C 1
ATOM 624 O O . GLN A 1 81 ? 2.680 7.684 -11.286 1.00 97.81 81 GLN A O 1
ATOM 629 N N . ASP A 1 82 ? 2.196 6.080 -12.792 1.00 97.88 82 ASP A N 1
ATOM 630 C CA . ASP A 1 82 ? 3.365 5.227 -12.586 1.00 97.88 82 ASP A CA 1
ATOM 631 C C . ASP A 1 82 ? 4.679 5.948 -12.938 1.00 97.88 82 ASP A C 1
ATOM 633 O O . ASP A 1 82 ? 4.818 6.611 -13.975 1.00 97.88 82 ASP A O 1
ATOM 637 N N . GLY A 1 83 ? 5.670 5.830 -12.056 1.00 97.25 83 GLY A N 1
ATOM 638 C CA . GLY A 1 83 ? 6.993 6.432 -12.170 1.00 97.25 83 GLY A CA 1
ATOM 639 C C . GLY A 1 83 ? 7.043 7.917 -11.817 1.00 97.25 83 GLY A C 1
ATOM 640 O O . GLY A 1 83 ? 8.066 8.559 -12.072 1.00 97.25 83 GLY A O 1
ATOM 641 N N . THR A 1 84 ? 5.955 8.497 -11.301 1.00 97.75 84 THR A N 1
ATOM 642 C CA . THR A 1 84 ? 5.882 9.931 -10.972 1.00 97.75 84 THR A CA 1
ATOM 643 C C . THR A 1 84 ? 5.444 10.213 -9.540 1.00 97.75 84 THR A C 1
ATOM 645 O O . THR A 1 84 ? 5.198 11.373 -9.216 1.00 97.75 84 THR A O 1
ATOM 648 N N . LEU A 1 85 ? 5.346 9.210 -8.660 1.00 98.31 85 LEU A N 1
ATOM 649 C CA . LEU A 1 85 ? 4.803 9.429 -7.313 1.00 98.31 85 LEU A CA 1
ATOM 650 C C . LEU A 1 85 ? 5.660 10.397 -6.495 1.00 98.31 85 LEU A C 1
ATOM 652 O O . LEU A 1 85 ? 5.128 11.197 -5.739 1.00 98.31 85 LEU A O 1
ATOM 656 N N . SER A 1 86 ? 6.975 10.426 -6.719 1.00 96.38 86 SER A N 1
ATOM 657 C CA . SER A 1 86 ? 7.878 11.402 -6.088 1.00 96.38 86 SER A CA 1
ATOM 658 C C . SER A 1 86 ? 7.612 12.869 -6.466 1.00 96.38 86 SER A C 1
ATOM 660 O O . SER A 1 86 ? 8.221 13.766 -5.887 1.00 96.38 86 SER A O 1
ATOM 662 N N . GLN A 1 87 ? 6.739 13.120 -7.445 1.00 97.50 87 GLN A N 1
ATOM 663 C CA . GLN A 1 87 ? 6.376 14.450 -7.947 1.00 97.50 87 GLN A CA 1
ATOM 664 C C . GLN A 1 87 ? 4.933 14.838 -7.595 1.00 97.50 87 GLN A C 1
ATOM 666 O O . GLN A 1 87 ? 4.508 15.957 -7.884 1.00 97.50 87 GLN A O 1
ATOM 671 N N . VAL A 1 88 ? 4.166 13.916 -7.009 1.00 97.81 88 VAL A N 1
ATOM 672 C CA . VAL A 1 88 ? 2.786 14.154 -6.581 1.00 97.81 88 VAL A CA 1
ATOM 673 C C . VAL A 1 88 ? 2.776 15.109 -5.385 1.00 97.81 88 VAL A C 1
ATOM 675 O O . VAL A 1 88 ? 3.703 15.123 -4.577 1.00 97.81 88 VAL A O 1
ATOM 678 N N . ASN A 1 89 ? 1.713 15.909 -5.257 1.00 98.06 89 ASN A N 1
ATOM 679 C CA . ASN A 1 89 ? 1.476 16.680 -4.041 1.00 98.06 89 ASN A CA 1
ATOM 680 C C . ASN A 1 89 ? 1.281 15.719 -2.856 1.00 98.06 89 ASN A C 1
ATOM 682 O O . ASN A 1 89 ? 0.244 15.061 -2.754 1.00 98.06 89 ASN A O 1
ATOM 686 N N . GLU A 1 90 ? 2.279 15.651 -1.973 1.00 96.56 90 GLU A N 1
ATOM 687 C CA . GLU A 1 90 ? 2.281 14.719 -0.845 1.00 96.56 90 GLU A CA 1
ATOM 688 C C . GLU A 1 90 ? 1.080 14.931 0.085 1.00 96.56 90 GLU A C 1
ATOM 690 O O . GLU A 1 90 ? 0.496 13.949 0.526 1.00 96.56 90 GLU A O 1
ATOM 695 N N . GLU A 1 91 ? 0.649 16.175 0.325 1.00 97.94 91 GLU A N 1
ATOM 696 C CA . GLU A 1 91 ? -0.497 16.469 1.199 1.00 97.94 91 GLU A CA 1
ATOM 697 C C . GLU A 1 91 ? -1.787 15.831 0.668 1.00 97.94 91 GLU A C 1
ATOM 699 O O . GLU A 1 91 ? -2.533 15.220 1.430 1.00 97.94 91 GLU A O 1
ATOM 704 N N . GLN A 1 92 ? -2.000 15.891 -0.650 1.00 98.12 92 GLN A N 1
ATOM 705 C CA . GLN A 1 92 ? -3.152 15.271 -1.307 1.00 98.12 92 GLN A CA 1
ATOM 706 C C . GLN A 1 92 ? -3.072 13.737 -1.261 1.00 98.12 92 GLN A C 1
ATOM 708 O O . GLN A 1 92 ? -4.083 13.063 -1.071 1.00 98.12 92 GLN A O 1
ATOM 713 N N . ALA A 1 93 ? -1.882 13.162 -1.450 1.00 98.56 93 ALA A N 1
ATOM 714 C CA . ALA A 1 93 ? -1.703 11.712 -1.387 1.00 98.56 93 ALA A CA 1
ATOM 715 C C . ALA A 1 93 ? -1.917 11.175 0.035 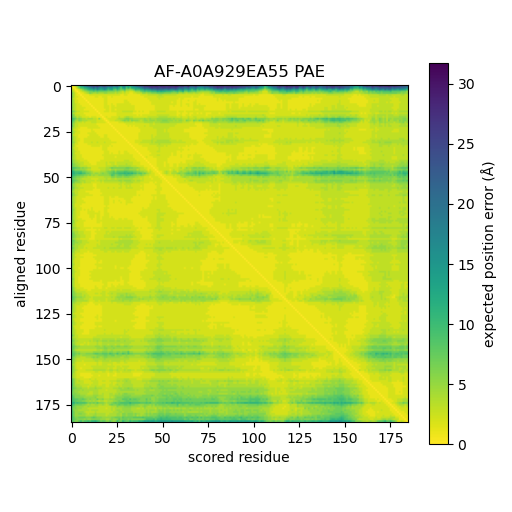1.00 98.56 93 ALA A C 1
ATOM 717 O O . ALA A 1 93 ? -2.579 10.152 0.224 1.00 98.56 93 ALA A O 1
ATOM 718 N N . ILE A 1 94 ? -1.404 11.894 1.036 1.00 98.81 94 ILE A N 1
ATOM 719 C CA . ILE A 1 94 ? -1.602 11.588 2.453 1.00 98.81 94 ILE A CA 1
ATOM 720 C C . ILE A 1 94 ? -3.086 11.699 2.817 1.00 98.81 94 ILE A C 1
ATOM 722 O O . ILE A 1 94 ? -3.606 10.784 3.451 1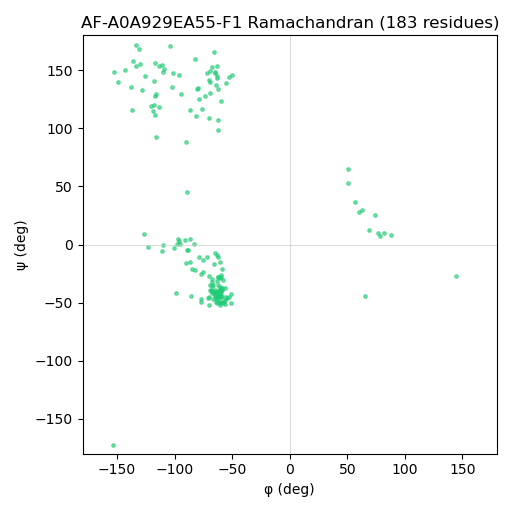.00 98.81 94 ILE A O 1
ATOM 726 N N . GLU A 1 95 ? -3.791 12.739 2.362 1.00 98.62 95 GLU A N 1
ATOM 727 C CA . GLU A 1 95 ? -5.235 12.905 2.585 1.00 98.62 95 GLU A CA 1
ATOM 728 C C . GLU A 1 95 ? -6.031 11.704 2.069 1.00 98.62 95 GLU A C 1
ATOM 730 O O . GLU A 1 95 ? -6.852 11.142 2.799 1.00 98.62 95 GLU A O 1
ATOM 735 N N . GLN A 1 96 ? -5.755 11.259 0.837 1.00 98.62 96 GLN A N 1
ATOM 736 C CA . GLN A 1 96 ? -6.428 10.096 0.256 1.00 98.62 96 GLN A CA 1
ATOM 737 C C . GLN A 1 96 ? -6.181 8.820 1.072 1.00 98.62 96 GLN A C 1
ATOM 739 O O . GLN A 1 96 ? -7.112 8.044 1.307 1.00 98.62 96 GLN A O 1
ATOM 744 N N . LEU A 1 97 ? -4.952 8.612 1.555 1.00 98.81 97 LEU A N 1
ATOM 745 C CA . LEU A 1 97 ? -4.643 7.488 2.438 1.00 98.81 97 LEU A CA 1
ATOM 746 C C . LEU A 1 97 ? -5.338 7.619 3.798 1.00 98.81 97 LEU A C 1
ATOM 748 O O . LEU A 1 97 ? -5.877 6.632 4.294 1.00 98.81 97 LEU A O 1
ATOM 752 N N . VAL A 1 98 ? -5.388 8.815 4.389 1.00 98.88 98 VAL A N 1
ATOM 753 C CA . VAL A 1 98 ? -6.124 9.068 5.637 1.00 98.88 98 VAL A CA 1
ATOM 754 C C . VAL A 1 98 ? -7.612 8.775 5.457 1.00 98.88 98 VAL A C 1
ATOM 756 O O . VAL A 1 98 ? -8.209 8.119 6.313 1.00 98.88 98 VAL A O 1
ATOM 759 N N . CYS A 1 99 ? -8.203 9.205 4.343 1.00 98.62 99 CYS A N 1
ATOM 760 C CA . CYS A 1 99 ? -9.584 8.902 3.988 1.00 98.62 99 CYS A CA 1
ATOM 761 C C . CYS A 1 99 ? -9.809 7.381 3.922 1.00 98.62 99 CYS A C 1
ATOM 763 O O . CYS A 1 99 ? -10.678 6.858 4.624 1.00 98.62 99 CYS A O 1
ATOM 765 N N . ALA A 1 100 ? -8.952 6.650 3.197 1.00 98.69 100 ALA A N 1
ATOM 766 C CA . ALA A 1 100 ? -9.025 5.192 3.100 1.00 98.69 100 ALA A CA 1
ATOM 767 C C . ALA A 1 100 ? -8.866 4.492 4.465 1.00 98.69 100 ALA A C 1
ATOM 769 O O . ALA A 1 100 ? -9.610 3.556 4.767 1.00 98.69 100 ALA A O 1
ATOM 770 N N . ILE A 1 101 ? -7.945 4.954 5.320 1.00 98.81 101 ILE A N 1
ATOM 771 C CA . ILE A 1 101 ? -7.755 4.417 6.678 1.00 98.81 101 ILE A CA 1
ATOM 772 C C . ILE A 1 101 ? -9.003 4.663 7.537 1.00 98.81 101 ILE A C 1
ATOM 774 O O . ILE A 1 101 ? -9.446 3.753 8.241 1.00 98.81 101 ILE A O 1
ATOM 778 N N . ARG A 1 102 ? -9.595 5.863 7.494 1.00 98.69 102 ARG A N 1
ATOM 779 C CA . ARG A 1 102 ? -10.798 6.195 8.281 1.00 98.69 102 ARG A CA 1
ATOM 780 C C . ARG A 1 102 ? -12.040 5.444 7.795 1.00 98.69 102 ARG A C 1
ATOM 782 O O . ARG A 1 102 ? -12.854 5.043 8.626 1.00 98.69 102 ARG A O 1
ATOM 789 N N . GLU A 1 103 ? -12.155 5.203 6.489 1.00 98.44 103 GLU A N 1
ATOM 790 C CA . GLU A 1 103 ? -13.239 4.421 5.882 1.00 98.44 103 GLU A CA 1
ATOM 791 C C . GLU A 1 103 ? -13.126 2.926 6.226 1.00 98.44 103 GLU A C 1
ATOM 793 O O . GLU A 1 103 ? -14.080 2.317 6.711 1.00 98.44 103 GLU A O 1
ATOM 798 N N . LEU A 1 104 ? -11.953 2.326 5.994 1.00 98.25 104 LEU A N 1
ATOM 799 C CA . LEU A 1 104 ? -11.745 0.878 6.118 1.00 98.25 104 LEU A CA 1
ATOM 800 C C . LEU A 1 104 ? -11.427 0.424 7.544 1.00 98.25 104 LEU A C 1
ATOM 802 O O . LEU A 1 104 ? -11.618 -0.748 7.877 1.00 98.25 104 LEU A O 1
ATOM 806 N N . ARG A 1 105 ? -10.957 1.347 8.386 1.00 98.25 105 ARG A N 1
ATOM 807 C CA . ARG A 1 105 ? -10.622 1.134 9.799 1.00 98.25 105 ARG A CA 1
ATOM 808 C C . ARG A 1 105 ? -9.706 -0.088 10.041 1.00 98.25 105 ARG A C 1
ATOM 810 O O . ARG A 1 105 ? -10.073 -0.975 10.824 1.00 98.25 105 ARG A O 1
ATOM 817 N N . PRO A 1 106 ? -8.550 -0.200 9.350 1.00 98.44 106 PRO A N 1
ATOM 818 C CA . PRO A 1 106 ? -7.652 -1.342 9.492 1.00 98.44 106 PRO A CA 1
ATOM 819 C C . PRO A 1 106 ? -6.955 -1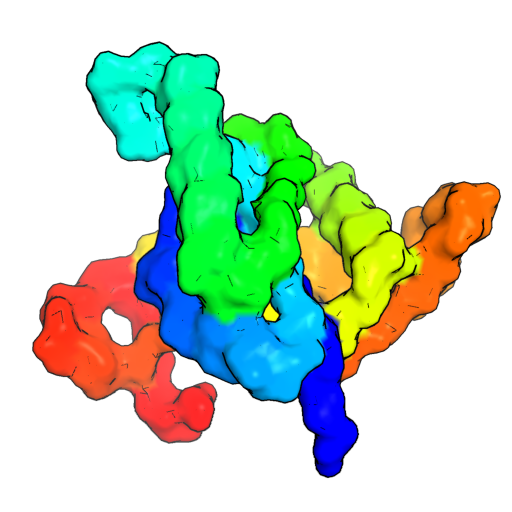.364 10.860 1.00 98.44 106 PRO A C 1
ATOM 821 O O . PRO A 1 106 ? -6.471 -0.350 11.349 1.00 98.44 106 PRO A O 1
ATOM 824 N N . GLN A 1 107 ? -6.817 -2.545 11.467 1.00 98.50 107 GLN A N 1
ATOM 825 C CA . GLN A 1 107 ? -6.080 -2.682 12.731 1.00 98.50 107 GLN A CA 1
ATOM 826 C C . GLN A 1 107 ? -4.561 -2.602 12.547 1.00 98.50 107 GLN A C 1
ATOM 828 O O . GLN A 1 107 ? -3.854 -2.250 13.494 1.00 98.50 107 GLN A O 1
ATOM 833 N N . ALA A 1 108 ? -4.062 -2.908 11.349 1.00 98.50 108 ALA A N 1
ATOM 834 C CA . ALA A 1 108 ? -2.656 -2.790 10.990 1.00 98.50 108 ALA A CA 1
ATOM 835 C C . ALA A 1 108 ? -2.468 -2.325 9.541 1.00 98.50 108 ALA A C 1
ATOM 837 O O . ALA A 1 108 ? -3.277 -2.644 8.666 1.00 98.50 108 ALA A O 1
ATOM 838 N N . LEU A 1 109 ? -1.366 -1.623 9.290 1.00 98.81 109 LEU A N 1
ATOM 839 C CA . LEU A 1 109 ? -0.898 -1.274 7.951 1.00 98.81 109 LEU A CA 1
ATOM 840 C C . LEU A 1 109 ? 0.364 -2.057 7.591 1.00 98.81 109 LEU A C 1
ATOM 842 O O . LEU A 1 109 ? 1.168 -2.381 8.466 1.00 98.81 109 LEU A O 1
ATOM 846 N N . LEU A 1 110 ? 0.550 -2.312 6.300 1.00 98.69 110 LEU A N 1
ATOM 847 C CA . LEU A 1 110 ? 1.788 -2.833 5.725 1.00 98.69 110 LEU A CA 1
ATOM 848 C C . LEU A 1 110 ? 2.219 -1.938 4.565 1.00 98.69 110 LEU A C 1
ATOM 850 O O . LEU A 1 110 ? 1.402 -1.629 3.702 1.00 98.69 110 LEU A O 1
ATOM 854 N N . THR A 1 111 ? 3.493 -1.558 4.519 1.00 98.62 111 THR A N 1
ATOM 855 C CA . THR A 1 111 ? 4.046 -0.756 3.418 1.00 98.62 111 THR A CA 1
ATOM 856 C C . THR A 1 111 ? 5.550 -0.987 3.252 1.00 98.62 111 THR A C 1
ATOM 858 O O . THR A 1 111 ? 6.152 -1.866 3.877 1.00 98.62 111 THR A O 1
ATOM 861 N N . TRP A 1 112 ? 6.171 -0.198 2.388 1.00 97.88 112 TRP A N 1
ATOM 862 C CA . TRP A 1 112 ? 7.606 -0.173 2.151 1.00 97.88 112 TRP A CA 1
ATOM 863 C C . TRP A 1 112 ? 8.393 0.462 3.304 1.00 97.88 112 TRP A C 1
ATOM 865 O O . TRP A 1 112 ? 7.917 1.420 3.910 1.00 97.88 112 TRP A O 1
ATOM 875 N N . PRO A 1 113 ? 9.632 0.021 3.574 1.00 96.62 113 PRO A N 1
ATOM 876 C CA . PRO A 1 113 ? 10.560 0.764 4.419 1.00 96.62 113 PRO A CA 1
ATOM 877 C C . PRO A 1 113 ? 10.950 2.085 3.734 1.00 96.62 113 PRO A C 1
ATOM 879 O O . PRO A 1 113 ? 10.739 2.255 2.533 1.00 96.62 113 PRO A O 1
ATOM 882 N N . LEU A 1 114 ? 11.548 3.017 4.485 1.00 95.62 114 LEU A N 1
ATOM 883 C CA . LEU A 1 114 ? 11.835 4.384 4.010 1.00 95.62 114 LEU A CA 1
ATOM 884 C C . LEU A 1 114 ? 12.725 4.454 2.760 1.00 95.62 114 LEU A C 1
ATOM 886 O O . LEU A 1 114 ? 12.737 5.471 2.069 1.00 95.62 114 LEU A O 1
ATOM 890 N N . ASP A 1 115 ? 13.483 3.398 2.480 1.00 94.62 115 ASP A N 1
ATOM 891 C CA . ASP A 1 115 ? 14.344 3.282 1.307 1.00 94.62 115 ASP A CA 1
ATOM 892 C C . ASP A 1 115 ? 13.688 2.541 0.125 1.00 94.62 115 ASP A C 1
ATOM 894 O O . ASP A 1 115 ? 14.310 2.374 -0.924 1.00 94.62 115 ASP A O 1
ATOM 898 N N . GLY A 1 116 ? 12.437 2.094 0.269 1.00 94.38 116 GLY A N 1
ATOM 899 C CA . GLY A 1 116 ? 11.687 1.393 -0.770 1.00 94.38 116 GLY A CA 1
ATOM 900 C C . GLY A 1 116 ? 12.200 -0.013 -1.101 1.00 94.38 116 GLY A C 1
ATOM 901 O O . GLY A 1 116 ? 11.804 -0.565 -2.130 1.00 94.38 116 GLY A O 1
ATOM 902 N N . VAL A 1 117 ? 13.093 -0.588 -0.282 1.00 92.75 117 VAL A N 1
ATOM 903 C CA . VAL A 1 117 ? 13.843 -1.844 -0.502 1.00 92.75 117 VAL A CA 1
ATOM 904 C C . VAL A 1 117 ? 14.827 -1.795 -1.676 1.00 92.75 117 VAL A C 1
ATOM 906 O O . VAL A 1 117 ? 15.939 -2.282 -1.544 1.00 92.75 117 VAL A O 1
ATOM 909 N N . SER A 1 118 ? 14.466 -1.251 -2.836 1.00 92.06 118 SER A N 1
ATOM 910 C CA . SER A 1 118 ? 15.360 -1.138 -4.005 1.00 92.06 118 SER A CA 1
ATOM 911 C C . SER A 1 118 ? 15.795 0.296 -4.314 1.00 92.06 118 SER A C 1
ATOM 913 O O . SER A 1 118 ? 16.505 0.517 -5.293 1.00 92.06 118 SER A O 1
ATOM 915 N N . GLY A 1 119 ? 15.337 1.283 -3.537 1.00 94.50 119 GLY A N 1
ATOM 916 C CA . GLY A 1 119 ? 15.498 2.699 -3.869 1.00 94.50 119 GLY A CA 1
ATOM 917 C C . GLY A 1 119 ? 14.534 3.208 -4.945 1.00 94.50 119 GLY A C 1
ATOM 918 O O . GLY A 1 119 ? 14.714 4.329 -5.421 1.00 94.50 119 GLY A O 1
ATOM 919 N N . HIS A 1 120 ? 13.524 2.424 -5.351 1.00 96.12 120 HIS A N 1
ATOM 920 C CA . HIS A 1 120 ? 12.539 2.877 -6.335 1.00 96.12 120 HIS A CA 1
ATOM 921 C C . HIS A 1 120 ? 11.804 4.133 -5.820 1.00 96.12 120 HIS A C 1
ATOM 923 O O . HIS A 1 120 ? 11.189 4.066 -4.750 1.00 96.12 120 HIS A O 1
ATOM 929 N N . PRO A 1 121 ? 11.812 5.268 -6.553 1.00 97.94 121 PRO A N 1
ATOM 930 C CA . PRO A 1 121 ? 11.241 6.526 -6.067 1.00 97.94 121 PRO A CA 1
ATOM 931 C C . PRO A 1 121 ? 9.773 6.422 -5.649 1.00 97.94 121 PRO A C 1
ATOM 933 O O . PRO A 1 121 ? 9.385 7.001 -4.637 1.00 97.94 121 PRO A O 1
ATOM 936 N N . ASP A 1 122 ? 8.976 5.639 -6.379 1.00 98.50 122 ASP A N 1
ATOM 937 C CA . ASP A 1 122 ? 7.566 5.442 -6.036 1.00 98.50 122 ASP A CA 1
ATOM 938 C C . ASP A 1 122 ? 7.371 4.660 -4.731 1.00 98.50 122 ASP A C 1
ATOM 940 O O . ASP A 1 122 ? 6.478 4.984 -3.952 1.00 98.50 122 ASP A O 1
ATOM 944 N N . HIS A 1 123 ? 8.235 3.683 -4.435 1.00 98.25 123 HIS A N 1
ATOM 945 C CA . HIS A 1 123 ? 8.149 2.918 -3.187 1.00 98.25 123 HIS A CA 1
ATOM 946 C C . HIS A 1 123 ? 8.509 3.804 -1.993 1.00 98.25 123 HIS A C 1
ATOM 948 O O . HIS A 1 123 ? 7.858 3.745 -0.951 1.00 98.25 123 HIS A O 1
ATOM 954 N N . VAL A 1 124 ? 9.518 4.665 -2.164 1.00 98.50 124 VAL A N 1
ATOM 955 C CA . VAL A 1 124 ? 9.918 5.662 -1.161 1.00 98.50 124 VAL A CA 1
ATOM 956 C C . VAL A 1 124 ? 8.789 6.664 -0.908 1.00 98.50 124 VAL A C 1
ATOM 958 O O . VAL A 1 124 ? 8.503 6.970 0.249 1.00 98.50 124 VAL A O 1
ATOM 961 N N . ALA A 1 125 ? 8.125 7.154 -1.961 1.00 98.62 125 ALA A N 1
ATOM 962 C CA . ALA A 1 125 ? 6.982 8.058 -1.830 1.00 98.62 125 ALA A CA 1
ATOM 963 C C . ALA A 1 125 ? 5.833 7.394 -1.052 1.00 98.62 125 ALA A C 1
ATOM 965 O O . ALA A 1 125 ? 5.389 7.928 -0.037 1.00 98.62 125 ALA A O 1
ATOM 966 N N . VAL A 1 126 ? 5.433 6.180 -1.445 1.00 98.69 126 VAL A N 1
ATOM 967 C CA . VAL A 1 126 ? 4.371 5.420 -0.764 1.00 98.69 126 VAL A CA 1
ATOM 968 C C . VAL A 1 126 ? 4.718 5.114 0.695 1.00 98.69 126 VAL A C 1
ATOM 970 O O . VAL A 1 126 ? 3.845 5.232 1.559 1.00 98.69 126 VAL A O 1
ATOM 973 N N . SER A 1 127 ? 5.977 4.772 0.993 1.00 98.56 127 SER A N 1
ATOM 974 C CA . SER A 1 127 ? 6.456 4.576 2.369 1.00 98.56 127 SER A CA 1
ATOM 975 C C . SER A 1 127 ? 6.202 5.818 3.226 1.00 98.56 127 SER A C 1
ATOM 977 O O . SER A 1 127 ? 5.580 5.735 4.287 1.00 98.56 127 SER A O 1
ATOM 979 N N . ARG A 1 128 ? 6.621 6.991 2.730 1.00 98.50 128 ARG A N 1
ATOM 980 C CA . ARG A 1 128 ? 6.454 8.271 3.430 1.00 98.50 128 ARG A CA 1
ATOM 981 C C . ARG A 1 128 ? 4.988 8.621 3.626 1.00 98.50 128 ARG A C 1
ATOM 983 O O . ARG A 1 128 ? 4.585 8.892 4.754 1.00 98.50 128 ARG A O 1
ATOM 990 N N . TRP A 1 129 ? 4.188 8.559 2.561 1.00 98.81 129 TRP A N 1
ATOM 991 C CA . TRP A 1 129 ? 2.764 8.888 2.637 1.00 98.81 129 TRP A CA 1
ATOM 992 C C . TRP A 1 129 ? 2.032 7.989 3.627 1.00 98.81 129 TRP A C 1
ATOM 994 O O . TRP A 1 129 ? 1.217 8.469 4.408 1.00 98.81 129 TRP A O 1
ATOM 1004 N N . THR A 1 130 ? 2.359 6.695 3.638 1.00 98.88 130 THR A N 1
ATOM 1005 C CA . THR A 1 130 ? 1.763 5.743 4.579 1.00 98.88 130 THR A CA 1
ATOM 1006 C C . THR A 1 130 ? 2.146 6.061 6.023 1.00 98.88 130 THR A C 1
ATOM 1008 O O . THR A 1 130 ? 1.288 6.007 6.901 1.00 98.88 130 THR A O 1
ATOM 1011 N N . GLY A 1 131 ? 3.415 6.398 6.281 1.00 98.62 131 GLY A N 1
ATOM 1012 C CA . GLY A 1 131 ? 3.888 6.767 7.616 1.00 98.62 131 GLY A CA 1
ATOM 1013 C C . GLY A 1 131 ? 3.175 8.001 8.173 1.00 98.62 131 GLY A C 1
ATOM 1014 O O . GLY A 1 131 ? 2.716 7.981 9.316 1.00 98.62 131 GLY A O 1
ATOM 1015 N N . GLU A 1 132 ? 3.015 9.036 7.348 1.00 98.69 132 GLU A N 1
ATOM 1016 C CA . GLU A 1 132 ? 2.272 10.24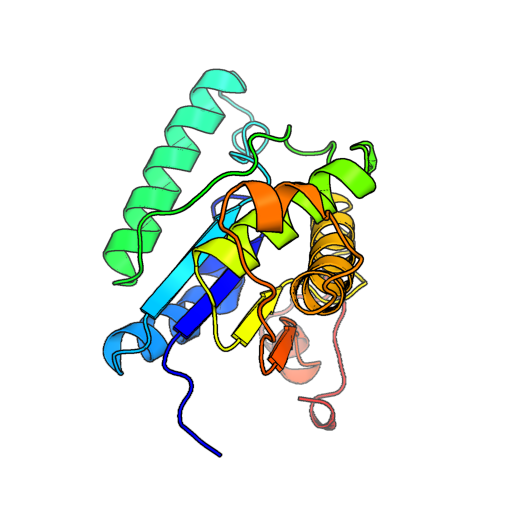7 7.713 1.00 98.69 132 GLU A CA 1
ATOM 1017 C C . GLU A 1 132 ? 0.776 9.959 7.900 1.00 98.69 132 GLU A C 1
ATOM 1019 O O . GLU A 1 132 ? 0.193 10.314 8.927 1.00 98.69 132 GLU A O 1
ATOM 1024 N N . ALA A 1 133 ? 0.157 9.232 6.966 1.00 98.81 133 ALA A N 1
ATOM 1025 C CA . ALA A 1 133 ? -1.257 8.878 7.045 1.00 98.81 133 ALA A CA 1
ATOM 1026 C C . ALA A 1 133 ? -1.579 8.004 8.269 1.00 98.81 133 ALA A C 1
ATOM 1028 O O . ALA A 1 133 ? -2.636 8.168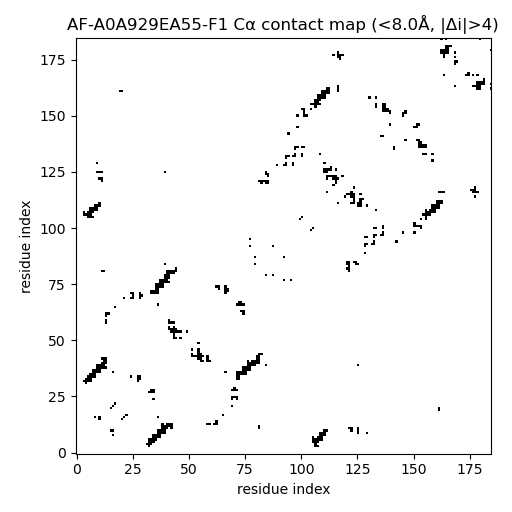 8.877 1.00 98.81 133 ALA A O 1
ATOM 1029 N N . PHE A 1 134 ? -0.664 7.119 8.679 1.00 98.75 134 PHE A N 1
ATOM 1030 C CA . PHE A 1 134 ? -0.800 6.308 9.892 1.00 98.75 134 PHE A CA 1
ATOM 1031 C C . PHE A 1 134 ? -0.952 7.173 11.154 1.00 98.75 134 PHE A C 1
ATOM 1033 O O . PHE A 1 134 ? -1.769 6.849 12.017 1.00 98.75 134 PHE A O 1
ATOM 1040 N N . GLN A 1 135 ? -0.214 8.285 11.250 1.00 98.38 135 GLN A N 1
ATOM 1041 C CA . GLN A 1 135 ? -0.337 9.232 12.364 1.00 98.38 135 GLN A CA 1
ATOM 1042 C C . GLN A 1 135 ? -1.585 10.112 12.215 1.00 98.38 135 GLN A C 1
ATOM 1044 O O . GLN A 1 135 ? -2.399 10.215 13.135 1.00 98.38 135 GLN A O 1
ATOM 1049 N N . GLN A 1 136 ? -1.771 10.711 11.037 1.00 98.62 136 GLN A N 1
ATOM 1050 C CA . GLN A 1 136 ? -2.824 11.699 10.790 1.00 98.62 136 GLN A CA 1
ATOM 1051 C C . GLN A 1 136 ? -4.236 11.095 10.786 1.00 98.62 136 GLN A C 1
ATOM 1053 O O . GLN A 1 136 ? -5.206 11.763 11.151 1.00 98.62 136 GLN A O 1
ATOM 1058 N N . ALA A 1 137 ? -4.389 9.810 10.455 1.00 98.56 137 ALA A N 1
ATOM 1059 C CA . ALA A 1 137 ? -5.692 9.153 10.501 1.00 98.56 137 ALA A CA 1
ATOM 1060 C C . ALA A 1 137 ? -6.313 9.146 11.905 1.00 98.56 137 ALA A C 1
ATOM 1062 O O . ALA A 1 137 ? -7.542 9.201 12.016 1.00 98.56 137 ALA A O 1
ATOM 1063 N N . ALA A 1 138 ? -5.486 9.143 12.955 1.00 97.94 138 ALA A N 1
ATOM 1064 C CA . ALA A 1 138 ? -5.916 9.202 14.348 1.00 97.94 138 AL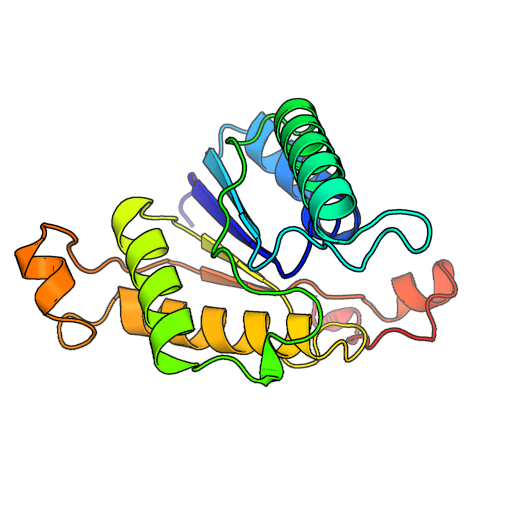A A CA 1
ATOM 1065 C C . ALA A 1 138 ? -6.127 10.634 14.873 1.00 97.94 138 ALA A C 1
ATOM 1067 O O . ALA A 1 138 ? -6.744 10.799 15.926 1.00 97.94 138 ALA A O 1
ATOM 1068 N N . ASP A 1 139 ? -5.628 11.653 14.170 1.00 97.75 139 ASP A N 1
ATOM 1069 C CA . ASP A 1 139 ? -5.682 13.045 14.613 1.00 97.75 139 ASP A CA 1
ATOM 1070 C C . ASP A 1 139 ? -7.002 13.722 14.188 1.00 97.75 139 ASP A C 1
ATOM 1072 O O . ASP A 1 139 ? -7.240 13.894 12.990 1.00 97.75 139 ASP A O 1
ATOM 1076 N N . PRO A 1 140 ? -7.870 14.151 15.126 1.00 95.69 140 PRO A N 1
ATOM 1077 C CA . PRO A 1 140 ? -9.088 14.892 14.795 1.00 95.69 140 PRO A CA 1
ATOM 1078 C C . PRO A 1 140 ? -8.831 16.282 14.190 1.00 95.69 140 PRO A C 1
ATOM 1080 O O . PRO A 1 140 ? -9.759 16.860 13.625 1.00 95.69 140 PRO A O 1
ATOM 1083 N N . ALA A 1 141 ? -7.625 16.844 14.314 1.00 96.50 141 ALA A N 1
ATOM 1084 C CA . ALA A 1 141 ? -7.267 18.111 13.679 1.00 96.50 141 ALA A CA 1
ATOM 1085 C C . ALA A 1 141 ? -6.849 17.943 12.208 1.00 96.50 141 ALA A C 1
ATOM 1087 O O . ALA A 1 141 ? -6.943 18.902 11.442 1.00 96.50 141 ALA A O 1
ATOM 1088 N N . ALA A 1 142 ? -6.424 16.741 11.803 1.00 96.69 142 ALA A N 1
ATOM 1089 C CA . ALA A 1 142 ? -6.077 16.440 10.421 1.00 96.69 142 ALA A CA 1
ATOM 1090 C C . ALA A 1 142 ? -7.345 16.204 9.585 1.00 96.69 142 ALA A C 1
ATOM 1092 O O . ALA A 1 142 ? -8.167 15.336 9.917 1.00 96.69 142 ALA A O 1
ATOM 1093 N N . TYR A 1 143 ? -7.479 16.952 8.488 1.00 96.88 143 TYR A N 1
ATOM 1094 C CA . TYR A 1 143 ? -8.598 16.871 7.541 1.00 96.88 143 TYR A CA 1
ATOM 1095 C C . TYR A 1 143 ? -9.972 16.947 8.243 1.00 96.88 143 TYR A C 1
ATOM 1097 O O . TYR A 1 143 ? -10.707 15.952 8.292 1.00 96.88 143 TYR A O 1
ATOM 1105 N N . PRO A 1 144 ? -10.323 18.080 8.887 1.00 94.69 144 PRO A N 1
ATOM 1106 C CA . PRO A 1 144 ? -11.564 18.217 9.661 1.00 94.69 144 PRO A CA 1
ATOM 1107 C C . PRO A 1 144 ? -12.836 17.992 8.822 1.00 94.69 144 PRO A C 1
ATOM 1109 O O . PRO A 1 144 ? -13.856 17.541 9.346 1.00 94.69 144 PRO A O 1
ATOM 1112 N N . GLU A 1 145 ? -12.780 18.239 7.515 1.00 95.56 145 GLU A N 1
ATOM 1113 C CA . GLU A 1 145 ? -13.836 17.943 6.544 1.00 95.56 145 GLU A CA 1
ATOM 1114 C C . GLU A 1 145 ? -14.204 16.454 6.473 1.00 95.56 145 GLU A C 1
ATOM 1116 O O . GLU A 1 145 ? -15.364 16.132 6.216 1.00 95.56 145 GLU A O 1
ATOM 1121 N N . HIS A 1 146 ? -13.280 15.539 6.782 1.00 96.94 146 HIS A N 1
ATOM 1122 C CA . HIS A 1 146 ? -13.581 14.108 6.864 1.00 96.94 146 HIS A CA 1
ATOM 1123 C C . HIS A 1 146 ? -14.630 13.818 7.943 1.00 96.94 146 HIS A C 1
ATOM 1125 O O . HIS A 1 146 ? -15.586 13.088 7.687 1.00 96.94 146 HIS A O 1
ATOM 1131 N N . GLN A 1 147 ? -14.518 14.437 9.122 1.00 91.38 147 GLN A N 1
ATOM 1132 C CA . GLN A 1 147 ? -15.517 14.282 10.188 1.00 91.38 147 GLN A CA 1
ATOM 1133 C C . GLN A 1 147 ? -16.872 14.855 9.763 1.00 91.38 147 GLN A C 1
ATOM 1135 O O . GLN A 1 147 ? -17.909 14.241 10.008 1.00 91.38 147 GLN A O 1
ATOM 1140 N N . ALA A 1 148 ? -16.881 15.987 9.050 1.00 90.62 148 ALA A N 1
ATOM 1141 C CA . ALA A 1 148 ? -18.111 16.535 8.477 1.00 90.62 148 ALA A CA 1
ATOM 1142 C C . ALA A 1 148 ? -18.760 15.584 7.448 1.00 90.62 148 ALA A C 1
ATOM 1144 O O . ALA A 1 148 ? -19.982 15.584 7.301 1.00 90.62 148 ALA A O 1
ATOM 1145 N N . ALA A 1 149 ? -17.960 14.746 6.783 1.00 94.06 149 ALA A N 1
ATOM 1146 C CA . ALA A 1 149 ? -18.405 13.671 5.896 1.00 94.06 149 ALA A CA 1
ATOM 1147 C C . ALA A 1 149 ? -18.696 12.333 6.619 1.00 94.06 149 ALA A C 1
ATOM 1149 O O . ALA A 1 149 ? -19.013 11.342 5.963 1.00 94.06 149 ALA A O 1
ATOM 1150 N N . GLY A 1 150 ? -18.617 12.284 7.955 1.00 95.81 150 GLY A N 1
ATOM 1151 C CA . GLY A 1 150 ? -18.869 11.086 8.768 1.00 95.81 150 GLY A CA 1
ATOM 1152 C C . GLY A 1 150 ? -17.688 10.113 8.879 1.00 95.81 150 GLY A C 1
ATOM 1153 O O . GLY A 1 150 ? -17.851 9.003 9.387 1.00 95.81 150 GLY A O 1
ATOM 1154 N N . LEU A 1 151 ? -16.501 10.508 8.415 1.00 97.44 151 LEU A N 1
ATOM 1155 C CA . LEU A 1 151 ? -15.258 9.752 8.553 1.00 97.44 151 LEU A CA 1
ATOM 1156 C C . LEU A 1 151 ? -14.552 10.149 9.852 1.00 97.44 151 LEU A C 1
ATOM 1158 O O . LEU A 1 151 ? -13.702 11.042 9.891 1.00 97.44 151 LEU A O 1
ATOM 1162 N N . GLU A 1 152 ? -14.919 9.457 10.925 1.00 98.06 152 GLU A N 1
ATOM 1163 C CA . GLU A 1 152 ? -14.325 9.641 12.247 1.00 98.06 152 GLU A CA 1
ATOM 1164 C C . GLU A 1 152 ? -12.840 9.237 12.276 1.00 98.06 152 GLU A C 1
ATOM 1166 O O . GLU A 1 152 ? -12.455 8.266 11.607 1.00 98.06 152 GLU A O 1
ATOM 1171 N N . PRO A 1 153 ? -12.005 9.895 13.105 1.00 98.38 153 PRO A N 1
ATOM 1172 C CA . PRO A 1 153 ? -10.626 9.483 13.324 1.00 98.38 153 PRO A CA 1
ATOM 1173 C C . PRO A 1 153 ? -10.499 7.993 13.668 1.00 98.38 153 PRO A C 1
ATOM 1175 O O . PRO A 1 153 ? -11.356 7.377 14.322 1.00 98.38 153 PRO A O 1
ATOM 1178 N N . HIS A 1 154 ? -9.406 7.390 13.212 1.00 98.31 154 HIS A N 1
ATOM 1179 C CA . HIS A 1 154 ? -9.141 5.974 13.395 1.00 98.31 154 HIS A CA 1
ATOM 1180 C C . HIS A 1 154 ? -7.687 5.723 13.786 1.00 98.31 154 HIS A C 1
ATOM 1182 O O . HIS A 1 154 ? -6.765 5.956 13.009 1.00 98.31 154 HIS A O 1
ATOM 1188 N N . THR A 1 155 ? -7.487 5.195 14.993 1.00 98.06 155 THR A N 1
ATOM 1189 C CA . THR A 1 155 ? -6.180 4.720 15.449 1.00 98.06 155 THR A CA 1
ATOM 1190 C C . THR A 1 155 ? -5.912 3.324 14.903 1.00 98.06 155 THR A C 1
ATOM 1192 O O . THR A 1 155 ? -6.525 2.352 15.347 1.00 98.06 155 THR A O 1
ATOM 1195 N N . THR A 1 156 ? -4.957 3.230 13.979 1.00 97.56 156 THR A N 1
ATOM 1196 C CA . THR A 1 156 ? -4.409 1.947 13.528 1.00 97.56 156 THR A CA 1
ATOM 1197 C C . THR A 1 156 ? -3.377 1.466 14.556 1.00 97.56 156 THR A C 1
ATOM 1199 O O . THR A 1 156 ? -2.552 2.247 15.023 1.00 97.56 156 THR A O 1
ATOM 1202 N N . GLY A 1 157 ? -3.425 0.195 14.961 1.00 96.88 157 GLY A N 1
ATOM 1203 C CA . GLY A 1 157 ? -2.630 -0.314 16.087 1.00 96.88 157 GLY A CA 1
ATOM 1204 C C . GLY A 1 157 ? -1.154 -0.567 15.771 1.00 96.88 157 GLY A C 1
ATOM 1205 O O . GLY A 1 157 ? -0.328 -0.547 16.682 1.00 96.88 157 GLY A O 1
ATOM 1206 N N . ALA A 1 158 ? -0.817 -0.815 14.503 1.00 96.94 158 ALA A N 1
ATOM 1207 C CA . ALA A 1 158 ? 0.550 -1.090 14.070 1.00 96.94 158 ALA A CA 1
ATOM 1208 C C . ALA A 1 158 ? 0.793 -0.680 12.611 1.00 96.94 158 ALA A C 1
ATOM 1210 O O . ALA A 1 158 ? -0.098 -0.794 11.768 1.00 96.94 158 ALA A O 1
ATOM 1211 N N . LEU A 1 159 ? 2.029 -0.275 12.324 1.00 98.12 159 LEU A N 1
ATOM 1212 C CA . LEU A 1 159 ? 2.560 -0.068 10.980 1.00 98.12 159 LEU A CA 1
ATOM 1213 C C . LEU A 1 159 ? 3.744 -1.019 10.778 1.00 98.12 159 LEU A C 1
ATOM 1215 O O . LEU A 1 159 ? 4.758 -0.906 11.467 1.00 98.12 159 LEU A O 1
ATOM 1219 N N . PHE A 1 160 ? 3.600 -1.960 9.850 1.00 97.75 160 PHE A N 1
ATOM 1220 C CA . PHE A 1 160 ? 4.634 -2.918 9.475 1.00 97.75 160 PHE A CA 1
ATOM 1221 C C . PHE A 1 160 ? 5.319 -2.498 8.175 1.00 97.75 160 PHE A C 1
ATOM 1223 O O . PHE A 1 160 ? 4.686 -1.956 7.267 1.00 97.75 160 PHE A O 1
ATOM 1230 N N . HIS A 1 161 ? 6.608 -2.814 8.069 1.00 97.19 161 HIS A N 1
ATOM 1231 C CA . HIS A 1 161 ? 7.403 -2.570 6.872 1.00 97.19 161 HIS A CA 1
ATOM 1232 C C . HIS A 1 161 ? 7.914 -3.883 6.289 1.00 97.19 161 HIS A C 1
ATOM 1234 O O . HIS A 1 161 ? 8.322 -4.782 7.024 1.00 97.19 161 HIS A O 1
ATOM 1240 N N . ILE A 1 162 ? 7.914 -3.981 4.962 1.00 94.75 162 ILE A N 1
ATOM 1241 C CA . ILE A 1 162 ? 8.522 -5.107 4.251 1.00 94.75 162 ILE A CA 1
ATOM 1242 C C . ILE A 1 162 ? 10.038 -4.974 4.309 1.00 94.75 162 ILE A C 1
ATOM 1244 O O . ILE A 1 162 ? 10.596 -3.956 3.920 1.00 94.75 162 ILE A O 1
ATOM 1248 N N . VAL A 1 163 ? 10.719 -6.023 4.750 1.00 94.06 163 VAL A N 1
ATOM 1249 C CA . VAL A 1 163 ? 12.176 -6.026 4.888 1.00 94.06 163 VAL A CA 1
ATOM 1250 C C . VAL A 1 163 ? 12.773 -7.257 4.225 1.00 94.06 163 VAL A C 1
ATOM 1252 O O . VAL A 1 163 ? 12.107 -8.279 4.060 1.00 94.06 163 VAL A O 1
ATOM 1255 N N . VAL A 1 164 ? 14.041 -7.153 3.835 1.00 93.75 164 VAL A N 1
ATOM 1256 C CA . VAL A 1 164 ? 14.816 -8.276 3.303 1.00 93.75 164 VAL A CA 1
ATOM 1257 C C . VAL A 1 164 ? 15.988 -8.534 4.255 1.00 93.75 164 VAL A C 1
ATOM 1259 O O . VAL A 1 164 ? 16.878 -7.687 4.350 1.00 93.75 164 VAL A O 1
ATOM 1262 N N . PRO A 1 165 ? 16.006 -9.668 4.976 1.00 95.50 165 PRO A N 1
ATOM 1263 C CA . PRO A 1 165 ? 17.133 -10.029 5.836 1.00 95.50 165 PRO A CA 1
ATOM 1264 C C . PRO A 1 165 ? 18.409 -10.272 5.016 1.00 95.50 165 PRO A C 1
ATOM 1266 O O . PRO A 1 165 ? 18.324 -10.773 3.887 1.00 95.50 165 PRO A O 1
ATOM 1269 N N . HIS A 1 166 ? 19.585 -9.971 5.579 1.00 95.31 166 HIS A N 1
ATOM 1270 C CA . HIS A 1 166 ? 20.879 -10.221 4.926 1.00 95.31 166 HIS A CA 1
ATOM 1271 C C . HIS A 1 166 ? 21.000 -11.662 4.430 1.00 95.31 166 HIS A C 1
ATOM 1273 O O . HIS A 1 166 ? 21.296 -11.880 3.251 1.00 95.31 166 HIS A O 1
ATOM 1279 N N . SER A 1 167 ? 20.704 -12.638 5.293 1.00 96.00 167 SER A N 1
ATOM 1280 C CA . SER A 1 167 ? 20.828 -14.054 4.934 1.00 96.00 167 SER A CA 1
ATOM 1281 C C . SER A 1 167 ? 19.950 -14.450 3.739 1.00 96.00 167 SER A C 1
ATOM 1283 O O . SER A 1 167 ? 20.380 -15.212 2.869 1.00 96.00 167 SER A O 1
ATOM 1285 N N . LEU A 1 168 ? 18.736 -13.894 3.648 1.00 94.06 168 LEU A N 1
ATOM 1286 C CA . LEU A 1 168 ? 17.807 -14.173 2.556 1.00 94.06 168 LEU A CA 1
ATOM 1287 C C . LEU A 1 168 ? 18.298 -13.563 1.240 1.00 94.06 168 LEU A C 1
ATOM 1289 O O . LEU A 1 168 ? 18.276 -14.232 0.204 1.00 94.06 168 LEU A O 1
ATOM 1293 N N . ALA A 1 169 ? 18.760 -12.310 1.279 1.00 93.81 169 ALA A N 1
ATOM 1294 C CA . ALA A 1 169 ? 19.297 -11.641 0.101 1.00 93.81 169 ALA A CA 1
ATOM 1295 C C . ALA A 1 169 ? 20.535 -12.360 -0.450 1.00 93.81 169 ALA A C 1
ATOM 1297 O O . ALA A 1 169 ? 20.659 -12.503 -1.668 1.00 93.81 169 ALA A O 1
ATOM 1298 N N . GLU A 1 170 ? 21.421 -12.854 0.419 1.00 95.44 170 GLU A N 1
ATOM 1299 C CA . GLU A 1 170 ? 22.573 -13.660 0.008 1.00 95.44 170 GLU A CA 1
ATOM 1300 C C . GLU A 1 170 ? 22.145 -14.988 -0.624 1.00 95.44 170 GLU A C 1
ATOM 1302 O O . GLU A 1 170 ? 22.582 -15.312 -1.733 1.00 95.44 170 GLU A O 1
ATOM 1307 N N . ALA A 1 171 ? 21.252 -15.734 0.034 1.00 95.81 171 ALA A N 1
ATOM 1308 C CA . ALA A 1 171 ? 20.791 -17.038 -0.442 1.00 95.81 171 ALA A CA 1
ATOM 1309 C C . ALA A 1 171 ? 20.124 -16.960 -1.827 1.00 95.81 171 ALA A C 1
ATOM 1311 O O . ALA A 1 171 ? 20.314 -17.846 -2.665 1.00 95.81 171 ALA A O 1
ATOM 1312 N N . LEU A 1 172 ? 19.375 -15.884 -2.081 1.00 93.50 172 LEU A N 1
ATOM 1313 C CA . LEU A 1 172 ? 18.654 -15.654 -3.335 1.00 93.50 172 LEU A CA 1
ATOM 1314 C C . LEU A 1 172 ? 19.412 -14.761 -4.333 1.00 93.50 172 LEU A C 1
ATOM 1316 O O . LEU A 1 172 ? 18.890 -14.474 -5.409 1.00 93.50 172 LEU A O 1
ATOM 1320 N N . LYS A 1 173 ? 20.648 -14.345 -4.015 1.00 94.19 173 LYS A N 1
ATOM 1321 C CA . LYS A 1 173 ? 21.499 -13.471 -4.850 1.00 94.19 173 LYS A CA 1
ATOM 1322 C C . LYS A 1 173 ? 20.849 -12.126 -5.206 1.00 94.19 173 LYS A C 1
ATOM 1324 O O . LYS A 1 173 ? 21.046 -11.584 -6.295 1.00 94.19 173 LYS A O 1
ATOM 1329 N N . MET A 1 174 ? 20.089 -11.556 -4.277 1.00 90.44 174 MET A N 1
ATOM 1330 C CA . MET A 1 174 ? 19.358 -10.294 -4.434 1.00 90.44 174 MET A CA 1
ATOM 1331 C C . MET A 1 174 ? 20.207 -9.081 -4.022 1.00 90.44 174 MET A C 1
ATOM 1333 O O . MET A 1 174 ? 19.732 -8.182 -3.340 1.00 90.44 174 MET A O 1
ATOM 1337 N N . HIS A 1 175 ? 21.472 -9.031 -4.448 1.00 88.69 175 HIS A N 1
ATOM 1338 C CA . HIS A 1 175 ? 22.454 -8.028 -3.995 1.00 88.69 175 HIS A CA 1
ATOM 1339 C C . HIS A 1 175 ? 22.134 -6.572 -4.383 1.00 88.69 175 HIS A C 1
ATOM 1341 O O . HIS A 1 175 ? 22.839 -5.657 -3.977 1.00 88.69 175 HIS A O 1
ATOM 1347 N N . HIS A 1 176 ? 21.106 -6.360 -5.203 1.00 89.94 176 HIS A N 1
ATOM 1348 C CA . HIS A 1 176 ? 20.633 -5.040 -5.617 1.00 89.94 176 HIS A CA 1
ATOM 1349 C C . HIS A 1 176 ? 19.593 -4.449 -4.653 1.00 89.94 176 HIS A C 1
ATOM 1351 O O . HIS A 1 176 ? 19.149 -3.325 -4.867 1.00 89.94 176 HIS A O 1
ATOM 1357 N N . LEU A 1 177 ? 19.164 -5.204 -3.638 1.00 92.12 177 LEU A N 1
ATOM 1358 C CA . LEU A 1 177 ? 18.220 -4.736 -2.632 1.00 92.12 177 LEU A CA 1
ATOM 1359 C C . LEU A 1 177 ? 18.954 -4.233 -1.394 1.00 92.12 177 LEU A C 1
ATOM 1361 O O . LEU A 1 177 ? 19.976 -4.787 -0.995 1.00 92.12 177 LEU A O 1
ATOM 1365 N N . HIS A 1 178 ? 18.390 -3.213 -0.764 1.00 93.06 178 HIS A N 1
ATOM 1366 C CA . HIS A 1 178 ? 18.704 -2.848 0.601 1.00 93.06 178 HIS A CA 1
ATOM 1367 C C . HIS A 1 178 ? 18.152 -3.901 1.554 1.00 93.06 178 HIS A C 1
ATOM 1369 O O . HIS A 1 178 ? 17.066 -4.462 1.369 1.00 93.06 178 HIS A O 1
ATOM 1375 N N . THR A 1 179 ? 18.942 -4.171 2.576 1.00 93.75 179 THR A N 1
ATOM 1376 C CA . THR A 1 179 ? 18.759 -5.291 3.484 1.00 93.75 179 THR A CA 1
ATOM 1377 C C . THR A 1 179 ? 18.966 -4.838 4.913 1.00 93.75 179 THR A C 1
ATOM 1379 O O . THR A 1 179 ? 19.646 -3.842 5.166 1.00 93.75 179 THR A O 1
ATOM 1382 N N . ILE A 1 180 ? 18.413 -5.598 5.850 1.00 94.56 180 ILE A N 1
ATOM 1383 C CA . ILE A 1 180 ? 18.623 -5.377 7.279 1.00 94.56 180 ILE A CA 1
ATOM 1384 C C . ILE A 1 180 ? 19.327 -6.580 7.917 1.00 94.56 180 ILE A C 1
ATOM 1386 O O . ILE A 1 180 ? 19.221 -7.695 7.392 1.00 94.56 180 ILE A O 1
ATOM 1390 N N . PRO A 1 181 ? 20.023 -6.385 9.052 1.00 95.81 181 PRO A N 1
ATOM 1391 C CA . PRO A 1 181 ? 20.526 -7.497 9.849 1.00 95.81 181 PRO A CA 1
ATOM 1392 C C . PRO A 1 181 ? 19.400 -8.456 10.245 1.00 95.81 181 PRO A C 1
ATOM 1394 O O . PRO A 1 181 ? 18.308 -8.015 10.599 1.00 95.81 181 PRO A O 1
ATOM 1397 N N . ASP A 1 182 ? 19.662 -9.761 10.188 1.00 94.06 182 ASP A N 1
ATOM 1398 C CA . ASP A 1 182 ? 18.684 -10.803 10.518 1.00 94.06 182 ASP A CA 1
ATOM 1399 C C . ASP A 1 182 ? 18.143 -10.676 11.953 1.00 94.06 182 ASP A C 1
ATOM 1401 O O . ASP A 1 182 ? 16.991 -11.005 12.214 1.00 94.06 182 ASP A O 1
ATOM 1405 N N . GLU A 1 183 ? 18.945 -10.153 12.882 1.00 93.69 183 GLU A N 1
ATOM 1406 C CA . GLU A 1 183 ? 18.553 -9.886 14.269 1.00 93.69 183 GLU A CA 1
ATOM 1407 C C . GLU A 1 183 ? 17.581 -8.706 14.445 1.00 93.69 183 GLU A C 1
ATOM 1409 O O . GLU A 1 183 ? 17.064 -8.505 15.544 1.00 93.69 183 GLU A O 1
ATOM 1414 N N . ALA A 1 184 ? 17.357 -7.913 13.393 1.00 88.06 184 ALA A N 1
ATOM 1415 C CA . ALA A 1 184 ? 16.446 -6.769 13.393 1.00 88.06 184 ALA A CA 1
ATOM 1416 C C . ALA A 1 184 ? 15.049 -7.098 12.823 1.00 88.06 184 ALA A C 1
ATOM 1418 O O . ALA A 1 184 ? 14.235 -6.184 12.671 1.00 88.06 184 ALA A O 1
ATOM 1419 N N . VAL A 1 185 ? 14.794 -8.370 12.486 1.00 80.00 185 VAL A N 1
ATOM 1420 C CA . VAL A 1 185 ? 13.530 -8.896 11.933 1.00 80.00 185 VAL A CA 1
ATOM 1421 C C . VAL A 1 185 ? 12.564 -9.315 13.038 1.00 80.00 185 VAL A C 1
ATOM 1423 O O . VAL A 1 185 ? 13.015 -9.949 14.019 1.00 80.00 185 VAL A O 1
#

Nearest PDB structures (foldseek):
  5bmo-assembly1_A  TM=8.697E-01  e=1.622E-13  Streptomyces atroolivaceus
  1q7t-assembly2_B  TM=8.526E-01  e=2.180E-12  Mycobacterium tuberculosis
  8bgo-assembly1_C  TM=8.122E-01  e=1.056E-12  Thermococcus chitonophagus
  4xm0-assembly1_C  TM=8.351E-01  e=1.819E-12  Pyrococcus furiosus DSM 3638
  5b2e-assembly1_A  TM=8.006E-01  e=5.731E-12  Pyrococcus horikoshii OT3

Mean predicted aligned error: 3.13 Å

Solvent-accessible surface area (backbone atoms only — not comparable to full-atom values): 9677 Å² total; per-residue (Å²): 129,84,79,75,54,25,35,37,34,48,40,40,36,60,54,53,58,58,76,75,41,30,72,59,54,26,52,39,26,75,73,65,21,49,38,40,40,36,21,40,18,40,32,21,73,75,40,89,91,48,58,44,70,61,25,20,55,50,32,44,53,49,38,44,49,48,25,57,75,38,59,37,44,75,64,43,70,69,77,40,64,55,92,43,47,73,73,51,64,59,70,62,54,20,47,55,48,21,50,51,42,29,71,68,58,34,44,26,38,37,30,39,32,79,54,26,44,61,62,43,57,37,33,25,36,48,17,50,36,49,58,51,18,58,56,40,20,43,33,72,81,50,66,54,66,39,47,79,72,70,38,51,63,30,76,50,76,43,80,46,60,62,81,40,36,45,69,56,31,62,78,70,67,41,80,76,44,56,63,41,62,63,89,78,109

pLDDT: mean 96.16, std 5.12, range [51.59, 98.88]

Radius of gyration: 16.41 Å; Cα contacts (8 Å, |Δi|>4): 338; chains: 1; bounding box: 41×36×48 Å